Protein AF-A0A534X5A9-F1 (afdb_monomer_lite)

pLDDT: mean 87.88, std 10.27, range [40.91, 98.25]

Foldseek 3Di:
DQDLQVVVVVLVVQDAQDWDWDWDDDPPDIDIDIDGHHDCDPVNVCQAQVLLQVLLVLLQVLLVVLCVVVVPQQLSVLSNLLSNLSSQLSNCVSCVNDDCPCVLSNLLSLLSNLLSLLSNLCRPLHNPPPQPPDPVSSVVSSVVSNVLSVQLVVCVSPCVSNVVSSVVSVVSNVVSLVSNLVSLVVCVVLPWPPNQLSVLQNCLSCQLVVQLVVCVVCVVVDPDDDGVNSNRVSNSSSSPSNSCSSPVDDRIDGDDPDDPD

Secondary structure (DSSP, 8-state):
--SHHHHHHHHHHH-TT-EEEEEEEETTEEEEEEEE-----HHHHHHHHHHHHHHHHHHHHHHHHHHHH-TT-HHHHHHHHHHHHHHHHHHHHTGGGTT-SSHHHHHHHHHHHHHHHHHHHHHSSS--GGGTT-HHHHHHHHHHHHHHHHHHHHHTT-HHHHHHHHHHHHHHHHHHHHHHHHHHHHHHHTT-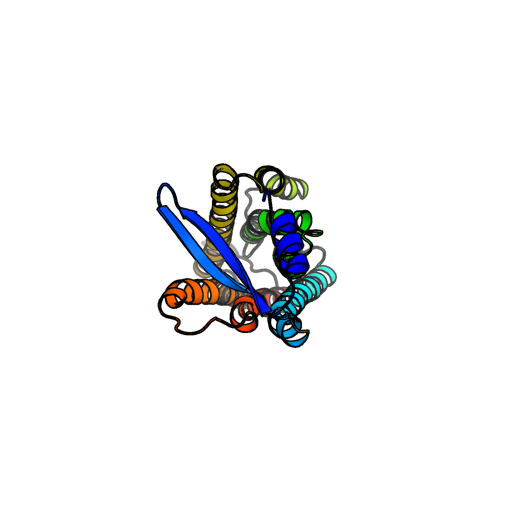BS-HHHHHHHHHHHHHHHHHHHHHHHGGG-SSPPPHHHHHGGGGHIIIIIHHHHHHSPPPBPPP-----

Structure (mmCIF, N/CA/C/O backbone):
data_AF-A0A534X5A9-F1
#
_entry.id   AF-A0A534X5A9-F1
#
loop_
_atom_site.group_PDB
_atom_site.id
_atom_site.type_symbol
_atom_site.label_atom_id
_atom_site.label_alt_id
_atom_site.label_comp_id
_atom_site.label_asym_id
_atom_site.label_entity_id
_atom_site.label_seq_id
_atom_site.pdbx_PDB_ins_code
_atom_site.Cartn_x
_atom_site.Cartn_y
_atom_site.Cartn_z
_atom_site.occupancy
_atom_site.B_iso_or_equiv
_atom_site.auth_seq_id
_atom_site.auth_comp_id
_atom_site.auth_asym_id
_atom_site.auth_atom_id
_atom_site.pdbx_PDB_model_num
ATOM 1 N N . MET A 1 1 ? 22.175 6.099 -22.693 1.00 53.16 1 MET A N 1
ATOM 2 C CA . MET A 1 1 ? 20.717 6.014 -22.467 1.00 53.16 1 MET A CA 1
ATOM 3 C C . MET A 1 1 ? 20.469 6.450 -21.045 1.00 53.16 1 MET A C 1
ATOM 5 O O . MET A 1 1 ? 21.128 5.923 -20.159 1.00 53.16 1 MET A O 1
ATOM 9 N N . SER A 1 2 ? 19.632 7.463 -20.860 1.00 57.97 2 SER A N 1
ATOM 10 C CA . SER A 1 2 ? 19.493 8.215 -19.607 1.00 57.97 2 SER A CA 1
ATOM 11 C C . SER A 1 2 ? 18.272 7.817 -18.772 1.00 57.97 2 SER A C 1
ATOM 13 O O . SER A 1 2 ? 18.137 8.286 -17.650 1.00 57.97 2 SER A O 1
ATOM 15 N N . GLY A 1 3 ? 17.396 6.936 -19.267 1.00 71.62 3 GLY A N 1
ATOM 16 C CA . GLY A 1 3 ? 16.257 6.440 -18.489 1.00 71.62 3 GLY A CA 1
ATOM 17 C C . GLY A 1 3 ? 15.447 5.348 -19.190 1.00 71.62 3 GLY A C 1
ATOM 18 O O . GLY A 1 3 ? 15.710 5.002 -20.343 1.00 71.62 3 GLY A O 1
ATOM 19 N N . GLY A 1 4 ? 14.432 4.814 -18.500 1.00 77.44 4 GLY A N 1
ATOM 20 C CA . GLY A 1 4 ? 13.593 3.709 -18.994 1.00 77.44 4 GLY A CA 1
ATOM 21 C C . GLY A 1 4 ? 12.895 3.992 -20.331 1.00 77.44 4 GLY A C 1
ATOM 22 O O . GLY A 1 4 ? 12.793 3.102 -21.173 1.00 77.44 4 GLY A O 1
ATOM 23 N N . ARG A 1 5 ? 12.508 5.251 -20.586 1.00 79.62 5 ARG A N 1
ATOM 24 C CA . ARG A 1 5 ? 11.924 5.676 -21.872 1.00 79.62 5 ARG A CA 1
ATOM 25 C C . ARG A 1 5 ? 12.892 5.524 -23.048 1.00 79.62 5 ARG A C 1
ATOM 27 O O . ARG A 1 5 ? 12.476 5.051 -24.101 1.00 79.62 5 ARG A O 1
ATOM 34 N N . ASP A 1 6 ? 14.169 5.855 -22.862 1.00 83.12 6 ASP A N 1
ATOM 35 C CA . ASP A 1 6 ? 15.186 5.731 -23.917 1.00 83.12 6 ASP A CA 1
ATOM 36 C C . ASP A 1 6 ? 15.447 4.262 -24.250 1.00 83.12 6 ASP A C 1
ATOM 38 O O . ASP A 1 6 ? 15.555 3.886 -25.417 1.00 83.12 6 ASP A O 1
ATOM 42 N N . VAL A 1 7 ? 15.505 3.418 -23.212 1.00 83.19 7 VAL A N 1
ATOM 43 C CA . VAL A 1 7 ? 15.643 1.966 -23.368 1.00 83.19 7 VAL A CA 1
ATOM 44 C C . VAL A 1 7 ? 14.446 1.413 -24.133 1.00 83.19 7 VAL A C 1
ATOM 46 O O . VAL A 1 7 ? 14.626 0.649 -25.078 1.00 83.19 7 VAL A O 1
ATOM 49 N N . GLN A 1 8 ? 13.230 1.827 -23.778 1.00 83.62 8 GLN A N 1
ATOM 50 C CA . GLN A 1 8 ? 12.029 1.374 -24.467 1.00 83.62 8 GLN A CA 1
ATOM 51 C C . GLN A 1 8 ? 11.997 1.821 -25.934 1.00 83.62 8 GLN A C 1
ATOM 53 O O . GLN A 1 8 ? 11.716 1.005 -26.812 1.00 83.62 8 GLN A O 1
ATOM 58 N N . ALA A 1 9 ? 12.307 3.088 -26.218 1.00 85.81 9 ALA A N 1
ATOM 59 C CA . ALA A 1 9 ? 12.361 3.605 -27.582 1.00 85.81 9 ALA A CA 1
ATOM 60 C C . ALA A 1 9 ? 13.382 2.833 -28.434 1.00 85.81 9 ALA A C 1
ATOM 62 O O . ALA A 1 9 ? 13.084 2.453 -29.566 1.00 85.81 9 ALA A O 1
ATOM 63 N N . TYR A 1 10 ? 14.548 2.527 -27.863 1.00 87.81 10 TYR A N 1
ATOM 64 C CA . TYR A 1 10 ? 15.579 1.738 -28.527 1.00 87.81 10 TYR A CA 1
ATOM 65 C C . TYR A 1 10 ? 15.140 0.293 -28.806 1.00 87.81 10 TYR A C 1
ATOM 67 O O . TYR A 1 10 ? 15.324 -0.206 -29.915 1.00 87.81 10 TYR A O 1
ATOM 75 N N . VAL A 1 11 ? 14.525 -0.377 -27.825 1.00 88.19 11 VAL A N 1
ATOM 76 C CA . VAL A 1 11 ? 14.003 -1.745 -27.990 1.00 88.19 11 VAL A CA 1
ATOM 77 C C . VAL A 1 11 ? 12.918 -1.790 -29.065 1.00 88.19 11 VAL A C 1
ATOM 79 O O . VAL A 1 11 ? 12.934 -2.681 -29.915 1.00 88.19 11 VAL A O 1
ATOM 82 N N . ASN A 1 12 ? 12.012 -0.810 -29.067 1.00 86.56 12 ASN A N 1
ATOM 83 C CA . ASN A 1 12 ? 10.961 -0.698 -30.076 1.00 86.56 12 ASN A CA 1
ATOM 84 C C . ASN A 1 12 ? 11.546 -0.496 -31.482 1.00 86.56 12 ASN A C 1
ATOM 86 O O . ASN A 1 12 ? 11.078 -1.128 -32.426 1.00 86.56 12 ASN A O 1
ATOM 90 N N . ALA A 1 13 ? 12.587 0.333 -31.618 1.00 89.25 13 ALA A N 1
ATOM 91 C CA . ALA A 1 13 ? 13.250 0.590 -32.896 1.00 89.25 13 ALA A CA 1
ATOM 92 C C . ALA A 1 13 ? 14.017 -0.629 -33.439 1.00 89.25 13 ALA A C 1
ATOM 94 O O . ALA A 1 13 ? 14.085 -0.817 -34.651 1.00 89.25 13 ALA A O 1
ATOM 95 N N . ALA A 1 14 ? 14.577 -1.473 -32.566 1.00 90.38 14 ALA A N 1
ATOM 96 C CA . ALA A 1 14 ? 15.294 -2.680 -32.982 1.00 90.38 14 ALA A CA 1
ATOM 97 C C . ALA A 1 14 ? 14.374 -3.726 -33.640 1.00 90.38 14 ALA A C 1
ATOM 99 O O . ALA A 1 14 ? 14.794 -4.420 -34.566 1.00 90.38 14 ALA A O 1
ATOM 100 N N . GLY A 1 15 ? 13.125 -3.836 -33.178 1.00 89.44 15 GLY A N 1
ATOM 101 C CA . GLY A 1 15 ? 12.140 -4.786 -33.694 1.00 89.44 15 GLY A CA 1
ATOM 102 C C . GLY A 1 15 ? 12.241 -6.199 -33.101 1.00 89.44 15 GLY A C 1
ATOM 103 O O . GLY A 1 15 ? 13.271 -6.636 -32.582 1.00 89.44 15 GLY A O 1
ATOM 104 N N . VAL A 1 16 ? 11.125 -6.933 -33.168 1.00 92.56 16 VAL A N 1
ATOM 105 C CA . VAL A 1 16 ? 10.988 -8.288 -32.606 1.00 92.56 16 VAL A CA 1
ATOM 106 C C . VAL A 1 16 ? 11.959 -9.270 -33.274 1.00 92.56 16 VAL A C 1
ATOM 108 O O . VAL A 1 16 ? 12.153 -9.249 -34.486 1.00 92.56 16 VAL A O 1
ATOM 111 N N . GLY A 1 17 ? 12.565 -10.154 -32.478 1.00 91.00 17 GLY A N 1
ATOM 112 C CA . GLY A 1 17 ? 13.507 -11.182 -32.928 1.00 91.00 17 GLY A CA 1
ATOM 113 C C . GLY A 1 17 ? 14.961 -10.714 -33.033 1.00 91.00 17 GLY A C 1
ATOM 114 O O . GLY A 1 17 ? 15.855 -11.548 -33.177 1.00 91.00 17 GLY A O 1
ATOM 115 N N . LYS A 1 18 ? 15.241 -9.409 -32.920 1.00 92.75 18 LYS A N 1
ATOM 116 C CA . LYS A 1 18 ? 16.619 -8.902 -32.869 1.00 92.75 18 LYS A CA 1
ATOM 117 C C . LYS A 1 18 ? 17.232 -9.104 -31.489 1.00 92.75 18 LYS A C 1
ATOM 119 O O . LYS A 1 18 ? 16.550 -9.049 -30.471 1.00 92.75 18 LYS A O 1
ATOM 124 N N . ALA A 1 19 ? 18.540 -9.335 -31.459 1.00 91.75 19 ALA A N 1
ATOM 125 C CA . ALA A 1 19 ? 19.289 -9.445 -30.216 1.00 91.75 19 ALA A CA 1
ATOM 126 C C . ALA A 1 19 ? 19.883 -8.086 -29.830 1.00 91.75 19 ALA A C 1
ATOM 128 O O . ALA A 1 19 ? 20.595 -7.480 -30.628 1.00 91.75 19 ALA A O 1
ATOM 129 N N . ILE A 1 20 ? 19.629 -7.650 -28.599 1.00 92.31 20 ILE A N 1
ATOM 130 C CA . ILE A 1 20 ? 20.187 -6.443 -27.989 1.00 92.31 20 ILE A CA 1
ATOM 131 C C . ILE A 1 20 ? 21.169 -6.870 -26.897 1.00 92.31 20 ILE A C 1
ATOM 133 O O . ILE A 1 20 ? 20.859 -7.722 -26.062 1.00 92.31 20 ILE A O 1
ATOM 137 N N . THR A 1 21 ? 22.364 -6.282 -26.903 1.00 92.50 21 THR A N 1
ATOM 138 C CA . THR A 1 21 ? 23.367 -6.504 -25.856 1.00 92.50 21 THR A CA 1
ATOM 139 C C . THR A 1 21 ? 23.215 -5.439 -24.780 1.00 92.50 21 THR A C 1
ATOM 141 O O . THR A 1 21 ? 23.559 -4.277 -24.990 1.00 92.50 21 THR A O 1
ATOM 144 N N . TYR A 1 22 ? 22.727 -5.843 -23.615 1.00 89.25 22 TYR A N 1
ATOM 145 C CA . TYR A 1 22 ? 22.671 -5.008 -22.425 1.00 89.25 22 TYR A CA 1
ATOM 146 C C . TYR A 1 22 ? 24.014 -5.061 -21.712 1.00 89.25 22 TYR A C 1
ATOM 148 O O . TYR A 1 22 ? 24.560 -6.140 -21.493 1.00 89.25 22 TYR A O 1
ATOM 156 N N . THR A 1 23 ? 24.552 -3.899 -21.359 1.00 89.19 23 THR A N 1
ATOM 157 C CA . THR A 1 23 ? 25.751 -3.797 -20.523 1.00 89.19 23 THR A CA 1
ATOM 158 C C . THR A 1 23 ? 25.320 -3.307 -19.155 1.00 89.19 23 THR A C 1
ATOM 160 O O . THR A 1 23 ? 24.775 -2.213 -19.032 1.00 89.19 23 THR A O 1
ATOM 163 N N . PHE A 1 24 ? 25.556 -4.127 -18.143 1.00 86.94 24 PHE A N 1
ATOM 164 C CA . PHE A 1 24 ? 25.261 -3.830 -16.755 1.00 86.94 24 PHE A CA 1
ATOM 165 C C . PHE A 1 24 ? 26.562 -3.531 -16.020 1.00 86.94 24 PHE A C 1
ATOM 167 O O . PHE A 1 24 ? 27.604 -4.113 -16.328 1.00 86.94 24 PHE A O 1
ATOM 174 N N . ARG A 1 25 ? 26.493 -2.624 -15.047 1.00 83.00 25 ARG A N 1
ATOM 175 C CA . ARG A 1 25 ? 27.603 -2.297 -14.157 1.00 83.00 25 ARG A CA 1
ATOM 176 C C . ARG A 1 25 ? 27.146 -2.464 -12.713 1.00 83.00 25 ARG A C 1
ATOM 178 O O . ARG A 1 25 ? 26.128 -1.888 -12.339 1.00 83.00 25 ARG A O 1
ATOM 185 N N . ASN A 1 26 ? 27.907 -3.211 -11.925 1.00 78.31 26 ASN A N 1
ATOM 186 C CA . ASN A 1 26 ? 27.755 -3.309 -10.479 1.00 78.31 26 ASN A CA 1
ATOM 187 C C . ASN A 1 26 ? 29.093 -2.943 -9.826 1.00 78.31 26 ASN A C 1
ATOM 189 O O . ASN A 1 26 ? 30.024 -3.743 -9.821 1.00 78.31 26 ASN A O 1
ATOM 193 N N . GLY A 1 27 ? 29.228 -1.702 -9.354 1.00 83.31 27 GLY A N 1
ATOM 194 C CA . GLY A 1 27 ? 30.524 -1.179 -8.919 1.00 83.31 27 GLY A CA 1
ATOM 195 C C . GLY A 1 27 ? 31.549 -1.193 -10.061 1.00 83.31 27 GLY A C 1
ATOM 196 O O . GLY A 1 27 ? 31.344 -0.544 -11.090 1.00 83.31 27 GLY A O 1
ATOM 197 N N . THR A 1 28 ? 32.644 -1.933 -9.884 1.00 85.25 28 THR A N 1
ATOM 198 C CA . THR A 1 28 ? 33.693 -2.127 -10.901 1.00 85.25 28 THR A CA 1
ATOM 199 C C . THR A 1 28 ? 33.365 -3.220 -11.913 1.00 85.25 28 THR A C 1
ATOM 201 O O . THR A 1 28 ? 33.940 -3.229 -13.002 1.00 85.25 28 THR A O 1
ATOM 204 N N . ASP A 1 29 ? 32.430 -4.114 -11.591 1.00 87.00 29 ASP A N 1
ATOM 205 C CA . ASP A 1 29 ? 32.111 -5.254 -12.440 1.00 87.00 29 ASP A CA 1
ATOM 206 C C . ASP A 1 29 ? 31.206 -4.827 -13.587 1.00 87.00 29 ASP A C 1
ATOM 208 O O . ASP A 1 29 ? 30.145 -4.227 -13.390 1.00 87.00 29 ASP A O 1
ATOM 212 N N . ILE A 1 30 ? 31.622 -5.154 -14.809 1.00 90.38 30 ILE A N 1
ATOM 213 C CA . ILE A 1 30 ? 30.845 -4.920 -16.022 1.00 90.38 30 ILE A CA 1
ATOM 214 C C . ILE A 1 30 ? 30.503 -6.276 -16.624 1.00 90.38 30 ILE A C 1
ATOM 216 O O . ILE A 1 30 ? 31.393 -7.007 -17.054 1.00 90.38 30 ILE A O 1
ATOM 220 N N . PHE A 1 31 ? 29.213 -6.589 -16.717 1.00 92.06 31 PHE A N 1
ATOM 221 C CA . PHE A 1 31 ? 28.749 -7.795 -17.397 1.00 92.06 31 PHE A CA 1
ATOM 222 C C . PHE A 1 31 ? 27.831 -7.447 -18.563 1.00 92.06 31 PHE A C 1
ATOM 224 O O . PHE A 1 31 ? 27.103 -6.453 -18.552 1.00 92.06 31 PHE A O 1
ATOM 231 N N . ARG A 1 32 ? 27.886 -8.268 -19.612 1.00 92.44 32 ARG A N 1
ATOM 232 C CA . ARG A 1 32 ? 27.093 -8.084 -20.828 1.00 92.44 32 ARG A CA 1
ATOM 233 C C . ARG A 1 32 ? 26.132 -9.246 -20.987 1.00 92.44 32 ARG A C 1
ATOM 235 O O . ARG A 1 32 ? 26.550 -10.398 -20.958 1.00 92.44 32 ARG A O 1
ATOM 242 N N . LEU A 1 33 ? 24.860 -8.938 -21.195 1.00 92.00 33 LEU A N 1
ATOM 243 C CA . LEU A 1 33 ? 23.815 -9.923 -21.421 1.00 92.00 33 LEU A CA 1
ATOM 244 C C . LEU A 1 33 ? 23.179 -9.679 -22.783 1.00 92.00 33 LEU A C 1
ATOM 246 O O . LEU A 1 33 ? 22.682 -8.590 -23.068 1.00 92.00 33 LEU A O 1
ATOM 250 N N . ARG A 1 34 ? 23.179 -10.705 -23.629 1.00 91.56 34 ARG A N 1
ATOM 251 C CA . ARG A 1 34 ? 22.530 -10.647 -24.936 1.00 91.56 34 ARG A CA 1
ATOM 252 C C . ARG A 1 34 ? 21.108 -11.178 -24.812 1.00 91.56 34 ARG A C 1
ATOM 254 O O . ARG A 1 34 ? 20.911 -12.365 -24.572 1.00 91.56 34 ARG A O 1
ATOM 261 N N . LEU A 1 35 ? 20.124 -10.303 -24.989 1.00 90.75 35 LEU A N 1
ATOM 262 C CA . LEU A 1 35 ? 18.705 -10.640 -24.906 1.00 90.75 35 LEU A CA 1
ATOM 263 C C . LEU A 1 35 ? 18.045 -10.483 -26.271 1.00 90.75 35 LEU A C 1
ATOM 265 O O . LEU A 1 35 ? 18.319 -9.536 -27.001 1.00 90.75 35 LEU A O 1
ATOM 269 N N . THR A 1 36 ? 17.166 -11.419 -26.620 1.00 93.31 36 THR A N 1
ATOM 270 C CA . THR A 1 36 ? 16.382 -11.337 -27.860 1.00 93.31 36 THR A CA 1
ATOM 271 C C . THR A 1 36 ? 15.065 -10.629 -27.585 1.00 93.31 36 THR A C 1
ATOM 273 O O . THR A 1 36 ? 14.351 -11.009 -26.656 1.00 93.31 36 THR A O 1
ATOM 276 N N . VAL A 1 37 ? 14.727 -9.630 -28.400 1.00 91.38 37 VAL A N 1
ATOM 277 C CA . VAL A 1 37 ? 13.456 -8.905 -28.319 1.00 91.38 37 VAL A CA 1
ATOM 278 C C . VAL A 1 37 ? 12.318 -9.876 -28.619 1.00 91.38 37 VAL A C 1
ATOM 280 O O . VAL A 1 37 ? 12.265 -10.481 -29.691 1.00 91.38 37 VAL A O 1
ATOM 283 N N . ARG A 1 38 ? 11.399 -10.034 -27.668 1.00 89.06 38 ARG A N 1
ATOM 284 C CA . ARG A 1 38 ? 10.211 -10.884 -27.804 1.00 89.06 38 ARG A CA 1
ATOM 285 C C . ARG A 1 38 ? 8.960 -10.020 -27.945 1.00 89.06 38 ARG A C 1
ATOM 287 O O . ARG A 1 38 ? 8.923 -8.930 -27.378 1.00 89.06 38 ARG A O 1
ATOM 294 N N . PRO A 1 39 ? 7.935 -10.487 -28.680 1.00 89.00 39 PRO A N 1
ATOM 295 C CA . PRO A 1 39 ? 6.675 -9.767 -28.737 1.00 89.00 39 PRO A CA 1
ATOM 296 C C . PRO A 1 39 ? 5.987 -9.847 -27.371 1.00 89.00 39 PRO A C 1
ATOM 298 O O . PRO A 1 39 ? 5.854 -10.937 -26.818 1.00 89.00 39 PRO A O 1
ATOM 301 N N . PHE A 1 40 ? 5.531 -8.706 -26.856 1.00 87.50 40 PHE A N 1
ATOM 302 C CA . PHE A 1 40 ? 4.664 -8.648 -25.683 1.00 87.50 40 PHE A CA 1
ATOM 303 C C . PHE A 1 40 ? 3.210 -8.736 -26.149 1.00 87.50 40 PHE A C 1
ATOM 305 O O . PHE A 1 40 ? 2.702 -7.820 -26.799 1.00 87.50 40 PHE A O 1
ATOM 312 N N . ARG A 1 41 ? 2.558 -9.875 -25.910 1.00 89.88 41 ARG A N 1
ATOM 313 C CA . ARG A 1 41 ? 1.205 -10.150 -26.408 1.00 89.88 41 ARG A CA 1
ATOM 314 C C . ARG A 1 41 ? 0.152 -9.714 -25.397 1.00 89.88 41 ARG A C 1
ATOM 316 O O . ARG A 1 41 ? 0.410 -9.599 -24.203 1.00 89.88 41 ARG A O 1
ATOM 323 N N . THR A 1 42 ? -1.091 -9.600 -25.857 1.00 88.50 42 THR A N 1
ATOM 324 C CA . THR A 1 42 ? -2.250 -9.343 -24.989 1.00 88.50 42 THR A CA 1
ATOM 325 C C . THR A 1 42 ? -2.362 -10.366 -23.860 1.00 88.50 42 THR A C 1
ATOM 327 O O . THR A 1 42 ? -2.691 -10.008 -22.738 1.00 88.50 42 THR A O 1
ATOM 330 N N . ARG A 1 43 ? -2.033 -11.639 -24.115 1.00 90.88 43 ARG A N 1
ATOM 331 C CA . ARG A 1 43 ? -2.013 -12.667 -23.064 1.00 90.88 43 ARG A CA 1
ATOM 332 C C . ARG A 1 43 ? -1.002 -12.347 -21.961 1.00 90.88 43 ARG A C 1
ATOM 334 O O . ARG A 1 43 ? -1.323 -12.542 -20.794 1.00 90.88 43 ARG A O 1
ATOM 341 N N . ASP A 1 44 ? 0.177 -11.846 -22.323 1.00 88.31 44 ASP A N 1
ATOM 342 C CA . ASP A 1 44 ? 1.210 -11.459 -21.359 1.00 88.31 44 ASP A CA 1
ATOM 343 C C . ASP A 1 44 ? 0.735 -10.259 -20.537 1.00 88.31 44 ASP A C 1
ATOM 345 O O . ASP A 1 44 ? 0.836 -10.277 -19.316 1.00 88.31 44 ASP A O 1
ATOM 349 N N . PHE A 1 45 ? 0.107 -9.273 -21.190 1.00 88.06 45 PHE A N 1
ATOM 350 C CA . PHE A 1 45 ? -0.537 -8.144 -20.516 1.00 88.06 45 PHE A CA 1
ATOM 351 C C . PHE A 1 45 ? -1.589 -8.608 -19.501 1.00 88.06 45 PHE A C 1
ATOM 353 O O . PHE A 1 45 ? -1.570 -8.179 -18.350 1.00 88.06 45 PHE A O 1
ATOM 360 N N . LEU A 1 46 ? -2.494 -9.503 -19.908 1.00 90.38 46 LEU A N 1
ATOM 361 C CA . LEU A 1 46 ? -3.567 -9.986 -19.042 1.00 90.38 46 LEU A CA 1
ATOM 362 C C . LEU A 1 46 ? -3.010 -10.751 -17.838 1.00 90.38 46 LEU A C 1
ATOM 364 O O . LEU A 1 46 ? -3.409 -10.488 -16.710 1.00 90.38 46 LEU A O 1
ATOM 368 N N . LEU A 1 47 ? -2.060 -11.660 -18.060 1.00 89.25 47 LEU A N 1
ATOM 369 C CA . LEU A 1 47 ? -1.446 -12.439 -16.984 1.00 89.25 47 LEU A CA 1
ATOM 370 C C . LEU A 1 47 ? -0.616 -11.572 -16.035 1.00 89.25 47 LEU A C 1
ATOM 372 O O . LEU A 1 47 ? -0.568 -11.861 -14.838 1.00 89.25 47 LEU A O 1
ATOM 376 N N . LEU A 1 48 ? 0.034 -10.531 -16.563 1.00 86.69 48 LEU A N 1
ATOM 377 C CA . LEU A 1 48 ? 0.917 -9.686 -15.777 1.00 86.69 48 LEU A CA 1
ATOM 378 C C . LEU A 1 48 ? 0.142 -8.639 -14.977 1.00 86.69 48 LEU A C 1
ATOM 380 O O . LEU A 1 48 ? 0.417 -8.467 -13.796 1.00 86.69 48 LEU A O 1
ATOM 384 N N . PHE A 1 49 ? -0.830 -7.962 -15.594 1.00 90.88 49 PHE A N 1
ATOM 385 C CA . PHE A 1 49 ? -1.407 -6.734 -15.044 1.00 90.88 49 PHE A CA 1
ATOM 386 C C . PHE A 1 49 ? -2.838 -6.864 -14.537 1.00 90.88 49 PHE A C 1
ATOM 388 O O . PHE A 1 49 ? -3.178 -6.177 -13.579 1.00 90.88 49 PHE A O 1
ATOM 395 N N . VAL A 1 50 ? -3.680 -7.740 -15.099 1.00 93.38 50 VAL A N 1
ATOM 396 C CA . VAL A 1 50 ? -5.068 -7.890 -14.611 1.00 93.38 50 VAL A CA 1
ATOM 397 C C . VAL A 1 50 ? -5.124 -8.248 -13.125 1.00 93.38 50 VAL A C 1
ATOM 399 O O . VAL A 1 50 ? -5.966 -7.671 -12.440 1.00 93.38 50 VAL A O 1
ATOM 402 N N . PRO A 1 51 ? -4.237 -9.102 -12.573 1.00 93.00 51 PRO A N 1
ATOM 403 C CA . PRO A 1 51 ? -4.230 -9.341 -11.135 1.00 93.00 51 PRO A CA 1
ATOM 404 C C . PRO A 1 51 ? -3.949 -8.075 -10.316 1.00 93.00 51 PRO A C 1
ATOM 406 O O . PRO A 1 51 ? -4.652 -7.824 -9.343 1.00 93.00 51 PRO A O 1
ATOM 409 N N . LEU A 1 52 ? -2.981 -7.246 -10.725 1.00 92.19 52 LEU A N 1
ATOM 410 C CA . LEU A 1 52 ? -2.676 -5.984 -10.039 1.00 92.19 52 LEU A CA 1
ATOM 411 C C . LEU A 1 52 ? -3.861 -5.019 -10.125 1.00 92.19 52 LEU A C 1
ATOM 413 O O . LEU A 1 52 ? -4.299 -4.484 -9.109 1.00 92.19 52 LEU A O 1
ATOM 417 N N . LEU A 1 53 ? -4.403 -4.836 -11.332 1.00 94.50 53 LEU A N 1
ATOM 418 C CA . LEU A 1 53 ? -5.518 -3.930 -11.589 1.00 94.50 53 LEU A CA 1
ATOM 419 C C . LEU A 1 53 ? -6.772 -4.355 -10.816 1.00 94.50 53 LEU A C 1
ATOM 421 O O . LEU A 1 53 ? -7.411 -3.532 -10.164 1.00 94.50 53 LEU A O 1
ATOM 425 N N . GLY A 1 54 ? -7.104 -5.646 -10.865 1.00 95.81 54 GLY A N 1
ATOM 426 C CA . GLY A 1 54 ? -8.265 -6.219 -10.195 1.00 95.81 54 GLY A CA 1
ATOM 427 C C . GLY A 1 54 ? -8.160 -6.120 -8.678 1.00 95.81 54 GLY A C 1
ATOM 428 O O . GLY A 1 54 ? -9.100 -5.655 -8.037 1.00 95.81 54 GLY A O 1
ATOM 429 N N . VAL A 1 55 ? -7.010 -6.489 -8.100 1.00 95.12 55 VAL A N 1
ATOM 430 C CA . VAL A 1 55 ? -6.790 -6.368 -6.651 1.00 95.12 55 VAL A CA 1
ATOM 431 C C . VAL A 1 55 ? -6.841 -4.907 -6.217 1.00 95.12 55 VAL A C 1
ATOM 433 O O . VAL A 1 55 ? -7.570 -4.585 -5.281 1.00 95.12 55 VAL A O 1
ATOM 436 N N . GLY A 1 56 ? -6.138 -4.012 -6.916 1.00 96.50 56 GLY A N 1
ATOM 437 C CA . GLY A 1 56 ? -6.117 -2.594 -6.566 1.00 96.50 56 GLY A CA 1
ATOM 438 C C . GLY A 1 56 ? -7.500 -1.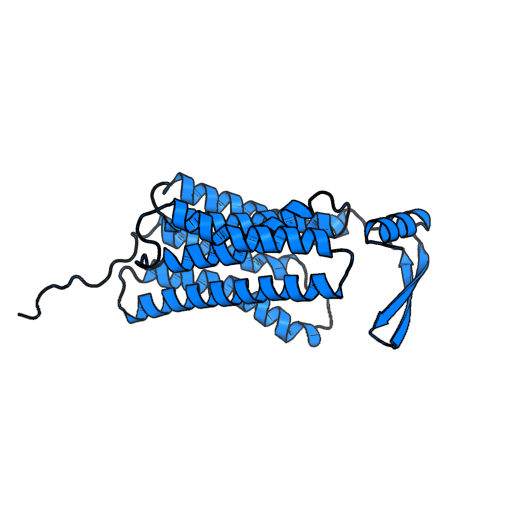946 -6.627 1.00 96.50 56 GLY A C 1
ATOM 439 O O . GLY A 1 56 ? -7.894 -1.234 -5.703 1.00 96.50 56 GLY A O 1
ATOM 440 N N . LEU A 1 57 ? -8.280 -2.256 -7.667 1.00 97.62 57 LEU A N 1
ATOM 441 C CA . LEU A 1 57 ? -9.653 -1.776 -7.799 1.00 97.62 57 LEU A CA 1
ATOM 442 C C . LEU A 1 57 ? -10.559 -2.316 -6.684 1.00 97.62 57 LEU A C 1
ATOM 444 O O . LEU A 1 57 ? -11.303 -1.547 -6.078 1.00 97.62 57 LEU A O 1
ATOM 448 N N . LEU A 1 58 ? -10.486 -3.615 -6.379 1.00 97.19 58 LEU A N 1
ATOM 449 C CA . LEU A 1 58 ? -11.290 -4.227 -5.317 1.00 97.19 58 LEU A CA 1
ATOM 450 C C . LEU A 1 58 ? -10.973 -3.636 -3.941 1.00 97.19 58 LEU A C 1
ATOM 452 O O . LEU A 1 58 ? -11.901 -3.352 -3.185 1.00 97.19 58 LEU A O 1
ATOM 456 N N . MET A 1 59 ? -9.696 -3.395 -3.629 1.00 97.12 59 MET A N 1
ATOM 457 C CA . MET A 1 59 ? -9.301 -2.729 -2.383 1.00 97.12 59 MET A CA 1
ATOM 458 C C . MET A 1 59 ? -9.981 -1.362 -2.247 1.00 97.12 59 MET A C 1
ATOM 460 O O . MET A 1 59 ? -10.581 -1.074 -1.209 1.00 97.12 59 MET A O 1
ATOM 464 N N . ILE A 1 60 ? -9.956 -0.542 -3.303 1.00 98.25 60 ILE A N 1
ATOM 465 C CA . ILE A 1 60 ? -10.580 0.789 -3.304 1.00 98.25 60 ILE A CA 1
ATOM 466 C C . ILE A 1 60 ? -12.100 0.682 -3.170 1.00 98.25 60 ILE A C 1
ATOM 468 O O . ILE A 1 60 ? -12.683 1.343 -2.317 1.00 98.25 60 ILE A O 1
ATOM 472 N N . LEU A 1 61 ? -12.754 -0.152 -3.982 1.00 97.88 61 LEU A N 1
ATOM 473 C CA . LEU A 1 61 ? -14.216 -0.237 -4.011 1.00 97.88 61 LEU A CA 1
ATOM 474 C C . LEU A 1 61 ? -14.794 -0.770 -2.696 1.00 97.88 61 LEU A C 1
ATOM 476 O O . LEU A 1 61 ? -15.768 -0.217 -2.182 1.00 97.88 61 LEU A O 1
ATOM 480 N N . VAL A 1 62 ? -14.190 -1.817 -2.128 1.00 96.94 62 VAL A N 1
ATOM 481 C CA . VAL A 1 62 ? -14.652 -2.394 -0.859 1.00 96.94 62 VAL A CA 1
ATOM 482 C C . VAL A 1 62 ? -14.461 -1.394 0.280 1.00 96.94 62 VAL A C 1
ATOM 484 O O . VAL A 1 62 ? -15.403 -1.139 1.029 1.00 96.94 62 VAL A O 1
ATOM 487 N N . SER A 1 63 ? -13.285 -0.772 0.383 1.00 97.06 63 SER A N 1
ATOM 488 C CA . SER A 1 63 ? -13.014 0.210 1.440 1.00 97.06 63 SER A CA 1
ATOM 489 C C . SER A 1 63 ? -13.844 1.491 1.311 1.00 97.06 63 SER A C 1
ATOM 491 O O . SER A 1 63 ? -14.360 1.984 2.317 1.00 97.06 63 SER A O 1
ATOM 493 N N . ALA A 1 64 ? -14.085 1.978 0.090 1.00 97.50 64 ALA A N 1
ATOM 494 C CA . ALA A 1 64 ? -15.016 3.076 -0.167 1.00 97.50 64 ALA A CA 1
ATOM 495 C C . ALA A 1 64 ? -16.439 2.714 0.284 1.00 97.50 64 ALA A C 1
ATOM 497 O O . ALA A 1 64 ? -17.109 3.514 0.937 1.00 97.50 64 ALA A O 1
ATOM 498 N N . GLY A 1 65 ? -16.885 1.484 0.008 1.00 96.88 65 GLY A N 1
ATOM 499 C CA . GLY A 1 65 ? -18.180 0.973 0.458 1.00 96.88 65 GLY A CA 1
ATOM 500 C C . GLY A 1 65 ? -18.318 0.861 1.981 1.00 96.88 65 GLY A C 1
ATOM 501 O O . GLY A 1 65 ? -19.440 0.941 2.488 1.00 96.88 65 GLY A O 1
ATOM 502 N N . ILE A 1 66 ? -17.212 0.693 2.714 1.00 95.38 66 ILE A N 1
ATOM 503 C CA . ILE A 1 66 ? -17.187 0.701 4.185 1.00 95.38 66 ILE A CA 1
ATOM 504 C C . ILE A 1 66 ? -17.306 2.132 4.705 1.00 95.38 66 ILE A C 1
ATOM 506 O O . ILE A 1 66 ? -18.178 2.399 5.529 1.00 95.38 66 ILE A O 1
ATOM 510 N N . VAL A 1 67 ? -16.498 3.067 4.192 1.00 95.50 67 VAL A N 1
ATOM 511 C CA . VAL A 1 67 ? -16.580 4.487 4.578 1.00 95.50 67 VAL A CA 1
ATOM 512 C C . VAL A 1 67 ? -17.951 5.071 4.258 1.00 95.50 67 VAL A C 1
ATOM 514 O O . VAL A 1 67 ? -18.508 5.773 5.093 1.00 95.50 67 VAL A O 1
ATOM 517 N N . ALA A 1 68 ? -18.547 4.726 3.116 1.00 96.50 68 ALA A N 1
ATOM 518 C CA . ALA A 1 68 ? -19.896 5.169 2.764 1.00 96.50 68 ALA A CA 1
ATOM 519 C C . ALA A 1 68 ? -20.964 4.707 3.776 1.00 96.50 68 ALA A C 1
ATOM 521 O O . ALA A 1 68 ? -21.945 5.408 4.001 1.00 96.50 68 ALA A O 1
ATOM 522 N N . ARG A 1 69 ? -20.773 3.541 4.410 1.00 95.44 69 ARG A N 1
ATOM 523 C CA . ARG A 1 69 ? -21.670 3.009 5.453 1.00 95.44 69 ARG A CA 1
ATOM 524 C C . ARG A 1 69 ? -21.326 3.500 6.860 1.00 95.44 69 ARG A C 1
ATOM 526 O O . ARG A 1 69 ? -22.173 3.451 7.747 1.00 95.44 69 ARG A O 1
ATOM 533 N N . ARG A 1 70 ? -20.081 3.923 7.084 1.00 92.25 70 ARG A N 1
ATOM 534 C CA . ARG A 1 70 ? -19.531 4.332 8.385 1.00 92.25 70 ARG A CA 1
ATOM 535 C C . ARG A 1 70 ? -18.727 5.641 8.255 1.00 92.25 70 ARG A C 1
ATOM 537 O O . ARG A 1 70 ? -17.553 5.660 8.621 1.00 92.25 70 ARG A O 1
ATOM 544 N N . PRO A 1 71 ? -19.317 6.746 7.759 1.00 89.31 71 PRO A N 1
ATOM 545 C CA . PRO A 1 71 ? -18.559 7.960 7.435 1.00 89.31 71 PRO A CA 1
ATOM 546 C C . PRO A 1 71 ? -17.951 8.636 8.668 1.00 89.31 71 PRO A C 1
ATOM 548 O O . PRO A 1 71 ? -16.878 9.235 8.578 1.00 89.31 71 PRO A O 1
ATOM 551 N N . GLU A 1 72 ? -18.596 8.490 9.829 1.00 87.88 72 GLU A N 1
ATOM 552 C CA . GLU A 1 72 ? -18.149 9.066 11.101 1.00 87.88 72 GLU A CA 1
ATOM 553 C C . GLU A 1 72 ? -17.040 8.255 11.790 1.00 87.88 72 GLU A C 1
ATOM 555 O O . GLU A 1 72 ? -16.310 8.793 12.629 1.00 87.88 72 GLU A O 1
ATOM 560 N N . ALA A 1 73 ? -16.862 6.985 11.410 1.00 88.50 73 ALA A N 1
ATOM 561 C CA . ALA A 1 73 ? -15.905 6.081 12.037 1.00 88.50 73 ALA A CA 1
ATOM 562 C C . ALA A 1 73 ? -14.462 6.419 11.599 1.00 88.50 73 ALA A C 1
ATOM 564 O O . ALA A 1 73 ? -14.129 6.294 10.413 1.00 88.50 73 ALA A O 1
ATOM 565 N N . PRO A 1 74 ? -13.576 6.867 12.512 1.00 88.62 74 PRO A N 1
ATOM 566 C CA . PRO A 1 74 ? -12.197 7.202 12.161 1.00 88.62 74 PRO A CA 1
ATOM 567 C C . PRO A 1 74 ? -11.405 6.007 11.620 1.00 88.62 74 PRO A C 1
ATOM 569 O O . PRO A 1 74 ? -10.605 6.197 10.705 1.00 88.62 74 PRO A O 1
ATOM 572 N N . GLU A 1 75 ? -11.656 4.803 12.130 1.00 90.75 75 GLU A N 1
ATOM 573 C CA . GLU A 1 75 ? -11.054 3.550 11.676 1.00 90.75 75 GLU A CA 1
ATOM 574 C C . GLU A 1 75 ? -11.449 3.209 10.235 1.00 90.75 75 GLU A C 1
ATOM 576 O O . GLU A 1 75 ? -10.590 2.838 9.443 1.00 90.75 75 GLU A O 1
ATOM 581 N N . ALA A 1 76 ? -12.705 3.445 9.837 1.00 92.62 76 ALA A N 1
ATOM 582 C CA . ALA A 1 76 ? -13.144 3.218 8.460 1.00 92.62 76 ALA A CA 1
ATOM 583 C C . ALA A 1 76 ? -12.408 4.144 7.479 1.00 92.62 76 ALA A C 1
ATOM 585 O O . ALA A 1 76 ? -11.974 3.713 6.411 1.00 92.62 76 ALA A O 1
ATOM 586 N N . ARG A 1 77 ? -12.222 5.419 7.851 1.00 92.69 77 ARG A N 1
ATOM 587 C CA . ARG A 1 77 ? -11.480 6.395 7.034 1.00 92.69 77 ARG A CA 1
ATOM 588 C C . ARG A 1 77 ? -9.990 6.066 6.954 1.00 92.69 77 ARG A C 1
ATOM 590 O O . ARG A 1 77 ? -9.400 6.203 5.886 1.00 92.69 77 ARG A O 1
ATOM 597 N N . ALA A 1 78 ? -9.389 5.634 8.063 1.00 93.00 78 ALA A N 1
ATOM 598 C CA . ALA A 1 78 ? -7.997 5.194 8.095 1.00 93.00 78 ALA A CA 1
ATOM 599 C C . ALA A 1 78 ? -7.788 3.950 7.216 1.00 93.00 78 ALA A C 1
ATOM 601 O O . ALA A 1 78 ? -6.873 3.916 6.394 1.00 93.00 78 ALA A O 1
ATOM 602 N N . PHE A 1 79 ? -8.703 2.985 7.308 1.00 95.62 79 PHE A N 1
ATOM 603 C CA . PHE A 1 79 ? -8.706 1.789 6.478 1.00 95.62 79 PHE A CA 1
ATOM 604 C C . PHE A 1 79 ? -8.825 2.110 4.984 1.00 95.62 79 PHE A C 1
ATOM 606 O O . PHE A 1 79 ? -8.089 1.569 4.156 1.00 95.62 79 PHE A O 1
ATOM 613 N N . PHE A 1 80 ? -9.715 3.040 4.631 1.00 96.75 80 PHE A N 1
ATOM 614 C CA . PHE A 1 80 ? -9.829 3.532 3.264 1.00 96.75 80 PHE A CA 1
ATOM 615 C C . PHE A 1 80 ? -8.543 4.187 2.776 1.00 96.75 80 PHE A C 1
ATOM 617 O O . PHE A 1 80 ? -8.137 3.910 1.655 1.00 96.75 80 PHE A O 1
ATOM 624 N N . ALA A 1 81 ? -7.861 4.986 3.598 1.00 96.19 81 ALA A N 1
ATOM 625 C CA . ALA A 1 81 ? -6.582 5.574 3.207 1.00 96.19 81 ALA A CA 1
ATOM 626 C C . ALA A 1 81 ? -5.524 4.501 2.886 1.00 96.19 81 ALA A C 1
ATOM 628 O O . ALA A 1 81 ? -4.823 4.621 1.880 1.00 96.19 81 ALA A O 1
ATOM 629 N N . VAL A 1 82 ? -5.455 3.419 3.675 1.00 96.56 82 VAL A N 1
ATOM 630 C CA . VAL A 1 82 ? -4.555 2.278 3.414 1.00 96.56 82 VAL A CA 1
ATOM 631 C C . VAL A 1 82 ? -4.911 1.607 2.088 1.00 96.56 82 VAL A C 1
ATOM 633 O O . VAL A 1 82 ? -4.053 1.441 1.220 1.00 96.56 82 VAL A O 1
ATOM 636 N N . CYS A 1 83 ? -6.183 1.254 1.902 1.00 97.75 83 CYS A N 1
ATOM 637 C CA . CYS A 1 83 ? -6.645 0.585 0.688 1.00 97.75 83 CYS A CA 1
ATOM 638 C C . CYS A 1 83 ? -6.534 1.463 -0.561 1.00 97.75 83 CYS A C 1
ATOM 640 O O . CYS A 1 83 ? -6.260 0.945 -1.640 1.00 97.75 83 CYS A O 1
ATOM 642 N N . LEU A 1 84 ? -6.714 2.775 -0.426 1.00 98.12 84 LEU A N 1
ATOM 643 C CA . LEU A 1 84 ? -6.534 3.736 -1.505 1.00 98.12 84 LEU A CA 1
ATOM 644 C C . LEU A 1 84 ? -5.062 3.834 -1.907 1.00 98.12 84 LEU A C 1
ATOM 646 O O . LEU A 1 84 ? -4.762 3.771 -3.095 1.00 98.12 84 LEU A O 1
ATOM 650 N N . ALA A 1 85 ? -4.148 3.929 -0.939 1.00 97.50 85 ALA A N 1
ATOM 651 C CA . ALA A 1 85 ? -2.713 3.991 -1.198 1.00 97.50 85 ALA A CA 1
ATOM 652 C C . ALA A 1 85 ? -2.208 2.718 -1.904 1.00 97.50 85 ALA A C 1
ATOM 654 O O . ALA A 1 85 ? -1.608 2.799 -2.977 1.00 97.50 85 ALA A O 1
ATOM 655 N N . PHE A 1 86 ? -2.528 1.533 -1.370 1.00 96.12 86 PHE A N 1
ATOM 656 C CA . PHE A 1 86 ? -2.202 0.264 -2.033 1.00 96.12 86 PHE A CA 1
ATOM 657 C C . PHE A 1 86 ? -2.907 0.121 -3.384 1.00 96.12 86 PHE A C 1
ATOM 659 O O . PHE A 1 86 ? -2.285 -0.282 -4.365 1.00 96.12 86 PHE A O 1
ATOM 666 N N . GLY A 1 87 ? -4.190 0.469 -3.458 1.00 97.00 87 GLY A N 1
ATOM 667 C CA . GLY A 1 87 ? -4.986 0.325 -4.667 1.00 97.00 87 GLY A CA 1
ATOM 668 C C . GLY A 1 87 ? -4.474 1.186 -5.815 1.00 97.00 87 GLY A C 1
ATOM 669 O O . GLY A 1 87 ? -4.287 0.678 -6.918 1.00 97.00 87 GLY A O 1
ATOM 670 N N . LEU A 1 88 ? -4.169 2.461 -5.559 1.00 97.44 88 LEU A N 1
ATOM 671 C CA . LEU A 1 88 ? -3.584 3.360 -6.555 1.00 97.44 88 LEU A CA 1
ATOM 672 C C . LEU A 1 88 ? -2.183 2.910 -6.965 1.00 97.44 88 LEU A C 1
ATOM 674 O O . LEU A 1 88 ? -1.880 2.912 -8.158 1.00 97.44 88 LEU A O 1
ATOM 678 N N . MET A 1 89 ? -1.354 2.468 -6.016 1.00 95.44 89 MET A N 1
ATOM 679 C CA . MET A 1 89 ? -0.041 1.895 -6.319 1.00 95.44 89 MET A CA 1
ATOM 680 C C . MET A 1 89 ? -0.164 0.677 -7.248 1.00 95.44 89 MET A C 1
ATOM 682 O O . MET A 1 89 ? 0.572 0.579 -8.224 1.00 95.44 89 MET A O 1
ATOM 686 N N . LEU A 1 90 ? -1.111 -0.234 -7.007 1.00 94.31 90 LEU A N 1
ATOM 687 C CA . LEU A 1 90 ? -1.322 -1.410 -7.859 1.00 94.31 90 LEU A CA 1
ATOM 688 C C . LEU A 1 90 ? -1.904 -1.048 -9.232 1.00 94.31 90 LEU A C 1
ATOM 690 O O . LEU A 1 90 ? -1.443 -1.573 -10.247 1.00 94.31 90 LEU A O 1
ATOM 694 N N . LEU A 1 91 ? -2.872 -0.128 -9.280 1.00 95.19 91 LEU A N 1
ATOM 695 C CA . LEU A 1 91 ? -3.480 0.336 -10.530 1.00 95.19 91 LEU A CA 1
ATOM 696 C C . LEU A 1 91 ? -2.446 0.998 -11.448 1.00 95.19 91 LEU A C 1
ATOM 698 O O . LEU A 1 91 ? -2.421 0.753 -12.654 1.00 95.19 91 LEU A O 1
ATOM 702 N N . THR A 1 92 ? -1.565 1.805 -10.862 1.00 94.25 92 THR A N 1
ATOM 703 C CA . THR A 1 92 ? -0.534 2.554 -11.591 1.00 94.25 92 THR A CA 1
ATOM 704 C C . THR A 1 92 ? 0.783 1.796 -11.735 1.00 94.25 92 THR A C 1
ATOM 706 O O . THR A 1 92 ? 1.599 2.158 -12.574 1.00 94.25 92 THR A O 1
ATOM 709 N N . GLY A 1 93 ? 0.986 0.700 -11.001 1.00 86.75 93 GLY A N 1
ATOM 710 C CA . GLY A 1 93 ? 2.213 -0.097 -11.067 1.00 86.75 93 GLY A CA 1
ATOM 711 C C . GLY A 1 93 ? 2.448 -0.743 -12.432 1.00 86.75 93 GLY A C 1
ATOM 712 O O . GLY A 1 93 ? 3.590 -0.951 -12.825 1.00 86.75 93 GLY A O 1
ATOM 713 N N . SER A 1 94 ? 1.384 -0.999 -13.199 1.00 83.94 94 SER A N 1
ATOM 714 C CA . SER A 1 94 ? 1.509 -1.459 -14.588 1.00 83.94 94 SER A CA 1
ATOM 715 C C . SER A 1 94 ? 2.210 -0.432 -15.489 1.00 83.94 94 SER A C 1
ATOM 717 O O . SER A 1 94 ? 3.038 -0.798 -16.324 1.00 83.94 94 SER A O 1
ATOM 719 N N . ASP A 1 95 ? 1.959 0.856 -15.257 1.00 86.12 95 ASP A N 1
ATOM 720 C CA . ASP A 1 95 ? 2.547 1.963 -16.013 1.00 86.12 95 ASP A CA 1
ATOM 721 C C . ASP A 1 95 ? 4.042 2.167 -15.703 1.00 86.12 95 ASP A C 1
ATOM 723 O O . ASP A 1 95 ? 4.771 2.696 -16.546 1.00 86.12 95 ASP A O 1
ATOM 727 N N . ALA A 1 96 ? 4.535 1.640 -14.572 1.00 75.50 96 ALA A N 1
ATOM 728 C CA . ALA A 1 96 ? 5.963 1.616 -14.244 1.00 75.50 96 ALA A CA 1
ATOM 729 C C . ALA A 1 96 ? 6.796 0.748 -15.209 1.00 75.50 96 ALA A C 1
ATOM 731 O O . ALA A 1 96 ? 8.018 0.881 -15.257 1.00 75.50 96 ALA A O 1
ATOM 732 N N . TYR A 1 97 ? 6.158 -0.127 -15.993 1.00 75.06 97 TYR A N 1
ATOM 733 C CA . TYR A 1 97 ? 6.830 -0.904 -17.039 1.00 75.06 97 TYR A CA 1
ATOM 734 C C . TYR A 1 97 ? 6.807 -0.202 -18.402 1.00 75.06 97 TYR A C 1
ATOM 736 O O . TYR A 1 97 ? 7.664 -0.476 -19.239 1.00 75.06 97 TYR A O 1
ATOM 744 N N . SER A 1 98 ? 5.827 0.676 -18.622 1.00 68.12 98 SER A N 1
ATOM 745 C CA . SER A 1 98 ? 5.639 1.577 -19.766 1.00 68.12 98 SER A CA 1
ATOM 746 C C . SER A 1 98 ? 4.208 2.130 -19.695 1.00 68.12 98 SER A C 1
ATOM 748 O O . SER A 1 98 ? 3.316 1.344 -19.367 1.00 68.12 98 SER A O 1
ATOM 750 N N . PRO A 1 99 ? 3.896 3.385 -20.083 1.00 78.12 99 PRO A N 1
ATOM 751 C CA . PRO A 1 99 ? 4.735 4.489 -20.583 1.00 78.12 99 PRO A CA 1
ATOM 752 C C . PRO A 1 99 ? 5.261 5.480 -19.522 1.00 78.12 99 PRO A C 1
ATOM 754 O O . PRO A 1 99 ? 5.716 6.565 -19.898 1.00 78.12 99 PRO A O 1
ATOM 757 N N . TYR A 1 100 ? 5.234 5.141 -18.231 1.00 82.62 100 TYR A N 1
ATOM 758 C CA . TYR A 1 100 ? 5.685 5.995 -17.118 1.00 82.62 100 TYR A CA 1
ATOM 759 C C . TYR A 1 100 ? 4.848 7.268 -16.882 1.00 82.62 100 TYR A C 1
ATOM 761 O O . TYR A 1 100 ? 5.328 8.207 -16.239 1.00 82.62 100 TYR A O 1
ATOM 769 N N . ARG A 1 101 ? 3.606 7.339 -17.379 1.00 87.12 101 ARG A N 1
ATOM 770 C CA . ARG A 1 101 ? 2.717 8.508 -17.216 1.00 87.12 101 ARG A CA 1
ATOM 771 C C . ARG A 1 101 ? 2.188 8.664 -15.792 1.00 87.12 101 ARG A C 1
ATOM 773 O O . ARG A 1 101 ? 2.025 9.783 -15.317 1.00 87.12 101 ARG A O 1
ATOM 780 N N . PHE A 1 102 ? 1.932 7.554 -15.116 1.00 91.75 102 PHE A N 1
ATOM 781 C CA . PHE A 1 102 ? 1.392 7.487 -13.763 1.00 91.75 102 PHE A CA 1
ATOM 782 C C . PHE A 1 102 ? 2.470 7.285 -12.697 1.00 91.75 102 PHE A C 1
ATOM 784 O O . PHE A 1 102 ? 2.140 7.135 -11.524 1.00 91.75 102 PHE A O 1
ATOM 791 N N . THR A 1 103 ? 3.750 7.369 -13.067 1.00 90.75 103 THR A N 1
ATOM 792 C CA . THR A 1 103 ? 4.890 7.333 -12.136 1.00 90.75 103 THR A CA 1
ATOM 793 C C . THR A 1 103 ? 4.721 8.262 -10.920 1.00 90.75 103 THR A C 1
ATOM 795 O O . THR A 1 103 ? 4.967 7.803 -9.802 1.00 90.75 103 THR A O 1
ATOM 798 N N . PRO A 1 104 ? 4.248 9.524 -11.059 1.00 93.31 104 PRO A N 1
ATOM 799 C CA . PRO A 1 104 ? 3.985 10.377 -9.898 1.00 93.31 104 PRO A CA 1
ATOM 800 C C . PRO A 1 104 ? 2.939 9.794 -8.955 1.00 93.31 104 PRO A C 1
ATOM 802 O O . PRO A 1 104 ? 3.154 9.744 -7.748 1.00 93.31 104 PRO A O 1
ATOM 805 N N . VAL A 1 105 ? 1.829 9.300 -9.505 1.00 95.44 105 VAL A N 1
ATOM 806 C CA . VAL A 1 105 ? 0.750 8.701 -8.715 1.00 95.44 105 VAL A CA 1
ATOM 807 C C . VAL A 1 105 ? 1.243 7.434 -8.024 1.00 95.44 105 VAL A C 1
ATOM 809 O O . VAL A 1 105 ? 0.955 7.251 -6.845 1.00 95.44 105 VAL A O 1
ATOM 812 N N . PHE A 1 106 ? 2.036 6.608 -8.709 1.00 94.31 106 PHE A N 1
ATOM 813 C CA . PHE A 1 106 ? 2.631 5.402 -8.142 1.00 94.31 106 PHE A CA 1
ATOM 814 C C . PHE A 1 106 ? 3.480 5.713 -6.904 1.00 94.31 106 PHE A C 1
ATOM 816 O O . PHE A 1 106 ? 3.211 5.170 -5.834 1.00 94.31 106 PHE A O 1
ATOM 823 N N . PHE A 1 107 ? 4.460 6.618 -7.012 1.00 94.62 107 PHE A N 1
ATOM 824 C CA . PHE A 1 107 ? 5.348 6.930 -5.886 1.00 94.62 107 PHE A CA 1
ATOM 825 C C . PHE A 1 107 ? 4.656 7.701 -4.768 1.00 94.62 107 PHE A C 1
ATOM 827 O O . PHE A 1 107 ? 4.911 7.421 -3.600 1.00 94.62 107 PHE A O 1
ATOM 834 N N . LEU A 1 108 ? 3.754 8.630 -5.089 1.00 96.12 108 LEU A N 1
ATOM 835 C CA . LEU A 1 108 ? 2.974 9.323 -4.064 1.00 96.12 108 LEU A CA 1
ATOM 836 C C . LEU A 1 108 ? 2.071 8.348 -3.301 1.00 96.12 108 LEU A C 1
ATOM 838 O O . LEU A 1 108 ? 1.987 8.430 -2.079 1.00 96.12 108 LEU A O 1
ATOM 842 N N . SER A 1 109 ? 1.452 7.392 -3.999 1.00 96.75 109 SER A N 1
ATOM 843 C CA . SER A 1 109 ? 0.622 6.359 -3.368 1.00 96.75 109 SER A CA 1
ATOM 844 C C . SER A 1 109 ? 1.465 5.397 -2.534 1.00 96.75 109 SER A C 1
ATOM 846 O O . SER A 1 109 ? 1.097 5.107 -1.401 1.00 96.75 109 SER A O 1
ATOM 848 N N . LEU A 1 110 ? 2.632 4.977 -3.035 1.00 96.00 110 LEU A N 1
ATOM 849 C CA . LEU A 1 110 ? 3.599 4.172 -2.284 1.00 96.00 110 LEU A CA 1
ATOM 850 C C . LEU A 1 110 ? 4.024 4.879 -0.985 1.00 96.00 110 LEU A C 1
ATOM 852 O O . LEU A 1 110 ? 4.006 4.275 0.085 1.00 96.00 110 LEU A O 1
ATOM 856 N N . CYS A 1 111 ? 4.345 6.172 -1.055 1.00 97.25 111 CYS A N 1
ATOM 857 C CA . CYS A 1 111 ? 4.701 6.974 0.115 1.00 97.25 111 CYS A CA 1
ATOM 858 C C . CYS A 1 111 ? 3.520 7.231 1.059 1.00 97.25 111 CYS A C 1
ATOM 860 O O . CYS A 1 111 ? 3.738 7.458 2.245 1.00 97.25 111 CYS A O 1
ATOM 862 N N . ALA A 1 112 ? 2.278 7.176 0.577 1.00 97.50 112 ALA A N 1
ATOM 863 C CA . ALA A 1 112 ? 1.090 7.324 1.413 1.00 97.50 112 ALA A CA 1
ATOM 864 C C . ALA A 1 112 ? 0.779 6.073 2.258 1.00 97.50 112 ALA A C 1
ATOM 866 O O . ALA A 1 112 ? 0.040 6.180 3.238 1.00 97.50 112 ALA A O 1
ATOM 867 N N . ILE A 1 113 ? 1.358 4.907 1.941 1.00 96.56 113 ILE A N 1
ATOM 868 C CA . ILE A 1 113 ? 1.123 3.656 2.682 1.00 96.56 113 ILE A CA 1
ATOM 869 C C . ILE A 1 113 ? 1.565 3.753 4.155 1.00 96.56 113 ILE A C 1
ATOM 871 O O . ILE A 1 113 ? 0.737 3.450 5.023 1.00 96.56 113 ILE A O 1
ATOM 875 N N . PRO A 1 114 ? 2.808 4.163 4.494 1.00 95.94 114 PRO A N 1
ATOM 876 C CA . PRO A 1 114 ? 3.216 4.281 5.890 1.00 95.94 114 PRO A CA 1
ATOM 877 C C . PRO A 1 114 ? 2.334 5.206 6.747 1.00 95.94 114 PRO A C 1
ATOM 879 O O . PRO A 1 114 ? 1.867 4.744 7.790 1.00 95.94 114 PRO A O 1
ATOM 882 N N . PRO A 1 115 ? 2.052 6.471 6.366 1.00 96.12 115 PRO A N 1
ATOM 883 C CA . PRO A 1 115 ? 1.219 7.347 7.187 1.00 96.12 115 PRO A CA 1
ATOM 884 C C . PRO A 1 115 ? -0.234 6.866 7.268 1.00 96.12 115 PRO A C 1
ATOM 886 O O . PRO A 1 115 ? -0.840 7.001 8.329 1.00 96.12 115 PRO A O 1
ATOM 889 N N . ALA A 1 116 ? -0.779 6.242 6.217 1.00 95.88 116 ALA A N 1
ATOM 890 C CA . ALA A 1 116 ? -2.107 5.629 6.270 1.00 95.88 116 ALA A CA 1
ATOM 891 C C . ALA A 1 116 ? -2.156 4.444 7.248 1.00 95.88 116 ALA A C 1
ATOM 893 O O . ALA A 1 116 ? -3.069 4.343 8.067 1.00 95.88 116 ALA A O 1
ATOM 894 N N . SER A 1 117 ? -1.134 3.587 7.222 1.00 94.94 117 SER A N 1
ATOM 895 C CA . SER A 1 117 ? -1.014 2.441 8.132 1.00 94.94 117 SER A CA 1
ATOM 896 C C . SER A 1 117 ? -0.780 2.891 9.577 1.00 94.94 117 SER A C 1
ATOM 898 O O . SER A 1 117 ? -1.332 2.321 10.515 1.00 94.94 117 SER A O 1
ATOM 900 N N . LEU A 1 118 ? -0.018 3.969 9.778 1.00 94.44 118 LEU A N 1
ATOM 901 C CA . LEU A 1 118 ? 0.168 4.580 11.090 1.00 94.44 118 LEU A CA 1
ATOM 902 C C . LEU A 1 118 ? -1.139 5.197 11.602 1.00 94.44 118 LEU A C 1
ATOM 9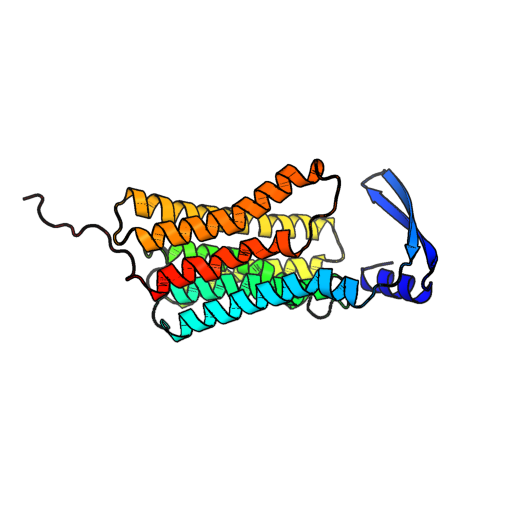04 O O . LEU A 1 118 ? -1.518 4.978 12.748 1.00 94.44 118 LEU A O 1
ATOM 908 N N . GLN A 1 119 ? -1.863 5.931 10.756 1.00 93.25 119 GLN A N 1
ATOM 909 C CA . GLN A 1 119 ? -3.190 6.449 11.086 1.00 93.25 119 GLN A CA 1
ATOM 910 C C . GLN A 1 119 ? -4.135 5.312 11.501 1.00 93.25 119 GLN A C 1
ATOM 912 O O . GLN A 1 119 ? -4.876 5.463 12.475 1.00 93.25 119 GLN A O 1
ATOM 917 N N . MET A 1 120 ? -4.069 4.169 10.819 1.00 92.81 120 MET A N 1
ATOM 918 C CA . MET A 1 120 ? -4.818 2.965 11.172 1.00 92.81 120 MET A CA 1
ATOM 919 C C . MET A 1 120 ? -4.446 2.448 12.568 1.00 92.81 120 MET A C 1
ATOM 921 O O . MET A 1 120 ? -5.316 2.311 13.426 1.00 92.81 120 MET A O 1
ATOM 925 N N . ALA A 1 121 ? -3.150 2.293 12.850 1.00 93.31 121 ALA A N 1
ATOM 926 C CA . ALA A 1 121 ? -2.640 1.866 14.157 1.00 93.31 121 ALA A CA 1
ATOM 927 C C . ALA A 1 121 ? -3.018 2.798 15.321 1.00 93.31 121 ALA A C 1
ATOM 929 O O . ALA A 1 121 ? -3.105 2.374 16.474 1.00 93.31 121 ALA A O 1
ATOM 930 N N . LEU A 1 122 ? -3.220 4.085 15.037 1.00 91.56 122 LEU A N 1
ATOM 931 C CA . LEU A 1 122 ? -3.600 5.088 16.032 1.00 91.56 122 LEU A CA 1
ATOM 932 C C . LEU A 1 122 ? -5.117 5.185 16.237 1.00 91.56 122 LEU A C 1
ATOM 934 O O . LEU A 1 122 ? -5.558 5.771 17.230 1.00 91.56 122 LEU A O 1
ATOM 938 N N . THR A 1 123 ? -5.913 4.657 15.305 1.00 90.12 123 THR A N 1
ATOM 939 C CA . THR A 1 123 ? -7.381 4.726 15.341 1.00 90.12 123 THR A CA 1
ATOM 940 C C . THR A 1 123 ? -8.038 3.410 15.746 1.00 90.12 123 THR A C 1
ATOM 942 O O . THR A 1 123 ? -9.098 3.464 16.365 1.00 90.12 123 THR A O 1
ATOM 945 N N . TYR A 1 124 ? -7.414 2.261 15.478 1.00 92.12 124 TYR A N 1
ATOM 946 C CA . TYR A 1 124 ? -7.956 0.928 15.754 1.00 92.12 124 TYR A CA 1
ATOM 947 C C . TYR A 1 124 ? -6.881 -0.012 16.347 1.00 92.12 124 TYR A C 1
ATOM 949 O O . TYR A 1 124 ? -5.724 0.072 15.930 1.00 92.12 124 TYR A O 1
ATOM 957 N N . PRO A 1 125 ? -7.212 -0.923 17.295 1.00 90.12 125 PRO A N 1
ATOM 958 C CA . PRO A 1 125 ? -8.549 -1.261 17.818 1.00 90.12 125 PRO A CA 1
ATOM 959 C C . PRO A 1 125 ? -9.078 -0.297 18.884 1.00 90.12 125 PRO A C 1
ATOM 961 O O . PRO A 1 125 ? -10.280 -0.237 19.116 1.00 90.12 125 PRO A O 1
ATOM 964 N N . GLN A 1 126 ? -8.192 0.485 19.496 1.00 84.69 126 GLN A N 1
ATOM 965 C CA . GLN A 1 126 ? -8.531 1.589 20.385 1.00 84.69 126 GLN A CA 1
ATOM 966 C C . GLN A 1 126 ? -7.913 2.869 19.853 1.00 84.69 126 GLN A C 1
ATOM 968 O O . GLN A 1 126 ? -6.761 2.896 19.409 1.00 84.69 126 GLN A O 1
ATOM 973 N N . ARG A 1 127 ? -8.659 3.963 19.980 1.00 81.25 127 ARG A N 1
ATOM 974 C CA . ARG A 1 127 ? -8.153 5.278 19.620 1.00 81.25 127 ARG A CA 1
ATOM 975 C C . ARG A 1 127 ? -7.105 5.726 20.633 1.00 81.25 127 ARG A C 1
ATOM 977 O O . ARG A 1 127 ? -7.416 5.950 21.800 1.00 81.25 127 ARG A O 1
ATOM 984 N N . ARG A 1 128 ? -5.870 5.912 20.175 1.00 78.31 128 ARG A N 1
ATOM 985 C CA . ARG A 1 128 ? -4.778 6.398 21.025 1.00 78.31 128 ARG A CA 1
ATOM 986 C C . ARG A 1 128 ? -4.871 7.915 21.192 1.00 78.31 128 ARG A C 1
ATOM 988 O O . ARG A 1 128 ? -5.132 8.640 20.233 1.00 78.31 128 ARG A O 1
ATOM 995 N N . ALA A 1 129 ? -4.605 8.410 22.400 1.00 66.81 129 ALA A N 1
ATOM 996 C CA . ALA A 1 129 ? -4.707 9.836 22.734 1.00 66.81 129 ALA A CA 1
ATOM 997 C C . ALA A 1 129 ? -3.659 10.736 22.040 1.00 66.81 129 ALA A C 1
ATOM 999 O O . ALA A 1 129 ? -3.770 11.957 22.099 1.00 66.81 129 ALA A O 1
ATOM 1000 N N . VAL A 1 130 ? -2.674 10.148 21.350 1.00 67.88 130 VAL A N 1
ATOM 1001 C CA . VAL A 1 130 ? -1.463 10.823 20.850 1.00 67.88 130 VAL A CA 1
ATOM 1002 C C . VAL A 1 130 ? -1.748 12.013 19.920 1.00 67.88 130 VAL A C 1
ATOM 1004 O O . VAL A 1 130 ? -1.067 13.026 20.026 1.00 67.88 130 VAL A O 1
ATOM 1007 N N . LEU A 1 131 ? -2.755 11.942 19.038 1.00 64.75 131 LEU A N 1
ATOM 1008 C CA . LEU A 1 131 ? -3.101 13.049 18.119 1.00 64.75 131 LEU A CA 1
ATOM 1009 C C . LEU A 1 131 ? -4.372 13.827 18.515 1.00 64.75 131 LEU A C 1
ATOM 1011 O O . LEU A 1 131 ? -4.832 14.705 17.779 1.00 64.75 131 LEU A O 1
ATOM 1015 N N . GLY A 1 132 ? -4.956 13.535 19.681 1.00 61.53 132 GLY A N 1
ATOM 1016 C CA . GLY A 1 132 ? -6.218 14.136 20.113 1.00 61.53 132 GLY A CA 1
ATOM 1017 C C . GLY A 1 132 ? -7.376 13.932 19.118 1.00 61.53 132 GLY A C 1
ATOM 1018 O O . GLY A 1 132 ? -7.373 13.046 18.261 1.00 61.53 132 GLY A O 1
ATOM 1019 N N . ARG A 1 133 ? -8.423 14.761 19.230 1.00 65.06 133 ARG A N 1
ATOM 1020 C CA . ARG A 1 133 ? -9.617 14.698 18.360 1.00 65.06 133 ARG A CA 1
ATOM 1021 C C . ARG A 1 133 ? -9.493 15.503 17.056 1.00 65.06 133 ARG A C 1
ATOM 1023 O O . ARG A 1 133 ? -10.482 15.630 16.341 1.00 65.06 133 ARG A O 1
ATOM 1030 N N . ARG A 1 134 ? -8.316 16.051 16.729 1.00 73.88 134 ARG A N 1
ATOM 1031 C CA . ARG A 1 134 ? -8.158 17.015 15.626 1.00 73.88 134 ARG A CA 1
ATOM 1032 C C . ARG A 1 134 ? -7.899 16.306 14.286 1.00 73.88 134 ARG A C 1
ATOM 1034 O O . ARG A 1 134 ? -6.826 15.733 14.121 1.00 73.88 134 ARG A O 1
ATOM 1041 N N . PRO A 1 135 ? -8.810 16.381 13.297 1.00 69.31 135 PRO A N 1
ATOM 1042 C CA . PRO A 1 135 ? -8.632 15.704 12.008 1.00 69.31 135 PRO A CA 1
ATOM 1043 C C . PRO A 1 135 ? -7.402 16.207 11.235 1.00 69.31 135 PRO A C 1
ATOM 1045 O O . PRO A 1 135 ? -6.714 15.418 10.595 1.00 69.31 135 PRO A O 1
ATOM 1048 N N . LEU A 1 136 ? -7.064 17.495 11.369 1.00 77.62 136 LEU A N 1
ATOM 1049 C CA . LEU A 1 136 ? -5.878 18.100 10.747 1.00 77.62 136 LEU A CA 1
ATOM 1050 C C . LEU A 1 136 ? -4.552 17.510 11.250 1.00 77.62 136 LEU A C 1
ATOM 1052 O O . LEU A 1 136 ? -3.555 17.549 10.535 1.00 77.62 136 LEU A O 1
ATOM 1056 N N . ALA A 1 137 ? -4.528 16.930 12.452 1.00 79.81 137 ALA A N 1
ATOM 1057 C CA . ALA A 1 137 ? -3.319 16.312 12.982 1.00 79.81 137 ALA A CA 1
ATOM 1058 C C . ALA A 1 137 ? -2.934 15.057 12.171 1.00 79.81 137 ALA A C 1
ATOM 1060 O O . ALA A 1 137 ? -1.752 14.792 11.975 1.00 79.81 137 ALA A O 1
ATOM 1061 N N . TYR A 1 138 ? -3.916 14.331 11.619 1.00 80.94 138 TYR A N 1
ATOM 1062 C CA . TYR A 1 138 ? -3.644 13.197 10.731 1.00 80.94 138 TYR A CA 1
ATOM 1063 C C . TYR A 1 138 ? -3.097 13.641 9.373 1.00 80.94 138 TYR A C 1
ATOM 1065 O O . TYR A 1 138 ? -2.232 12.964 8.837 1.00 80.94 138 TYR A O 1
ATOM 1073 N N . LEU A 1 139 ? -3.520 14.796 8.845 1.00 84.12 139 LEU A N 1
ATOM 1074 C CA . LEU A 1 139 ? -2.943 15.378 7.623 1.00 84.12 139 LEU A CA 1
ATOM 1075 C C . LEU A 1 139 ? -1.451 15.692 7.788 1.00 84.12 139 LEU A C 1
ATOM 1077 O O . LEU A 1 139 ? -0.667 15.442 6.873 1.00 84.12 139 LEU A O 1
ATOM 1081 N N . ALA A 1 140 ? -1.040 16.162 8.970 1.00 87.62 140 ALA A N 1
ATOM 1082 C CA . ALA A 1 140 ? 0.368 16.417 9.268 1.00 87.62 140 ALA A CA 1
ATOM 1083 C C . ALA A 1 140 ? 1.235 15.146 9.185 1.00 87.62 140 ALA A C 1
ATOM 1085 O O . ALA A 1 140 ? 2.410 15.245 8.834 1.00 87.62 140 ALA A O 1
ATOM 1086 N N . LEU A 1 141 ? 0.662 13.954 9.419 1.00 89.19 141 LEU A N 1
ATOM 1087 C CA . LEU A 1 141 ? 1.383 12.686 9.255 1.00 89.19 141 LEU A CA 1
ATOM 1088 C C . LEU A 1 141 ? 1.798 12.436 7.803 1.00 89.19 141 LEU A C 1
ATOM 1090 O O . LEU A 1 141 ? 2.822 11.802 7.591 1.00 89.19 141 LEU A O 1
ATOM 1094 N N . TYR A 1 142 ? 1.047 12.931 6.812 1.00 93.31 142 TYR A N 1
ATOM 1095 C CA . TYR A 1 142 ? 1.342 12.712 5.389 1.00 93.31 142 TYR A CA 1
ATOM 1096 C C . TYR A 1 142 ? 2.390 13.683 4.841 1.00 93.31 142 TYR A C 1
ATOM 1098 O O . TYR A 1 142 ? 3.057 13.359 3.861 1.00 93.31 142 TYR A O 1
ATOM 1106 N N . ALA A 1 143 ? 2.574 14.851 5.465 1.00 92.88 143 ALA A N 1
ATOM 1107 C CA . ALA A 1 143 ? 3.501 15.883 5.001 1.00 92.88 143 ALA A CA 1
ATOM 1108 C C . ALA A 1 143 ? 4.945 15.382 4.757 1.00 92.88 143 ALA A C 1
ATOM 1110 O O . ALA A 1 143 ? 5.449 15.591 3.650 1.00 92.88 143 ALA A O 1
ATOM 1111 N N . PRO A 1 144 ? 5.616 14.676 5.696 1.00 93.38 144 PRO A N 1
ATOM 1112 C CA . PRO A 1 144 ? 6.963 14.157 5.438 1.00 93.38 144 PRO A CA 1
ATOM 1113 C C . PRO A 1 144 ? 6.994 13.134 4.292 1.00 93.38 144 PRO A C 1
ATOM 1115 O O . PRO A 1 144 ? 7.964 13.075 3.539 1.00 93.38 144 PRO A O 1
ATOM 1118 N N . PHE A 1 145 ? 5.919 12.367 4.103 1.00 95.75 145 PHE A N 1
ATOM 1119 C CA . PHE A 1 145 ? 5.836 11.358 3.047 1.00 95.75 145 PHE A CA 1
ATOM 1120 C C . PHE A 1 145 ? 5.534 11.947 1.669 1.00 95.75 145 PHE A C 1
ATOM 1122 O O . PHE A 1 145 ? 5.997 11.407 0.667 1.00 95.75 145 PHE A O 1
ATOM 1129 N N . LEU A 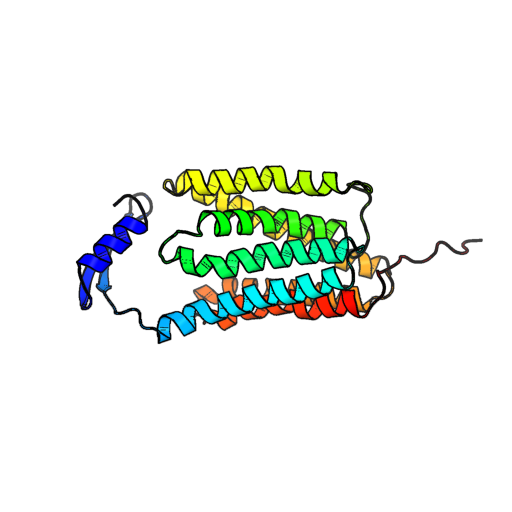1 146 ? 4.838 13.085 1.600 1.00 94.81 146 LEU A N 1
ATOM 1130 C CA . LEU A 1 146 ? 4.759 13.880 0.372 1.00 94.81 146 LEU A CA 1
ATOM 1131 C C . LEU A 1 146 ? 6.154 14.363 -0.042 1.00 94.81 146 LEU A C 1
ATOM 1133 O O . LEU A 1 146 ? 6.512 14.254 -1.213 1.00 94.81 146 LEU A O 1
ATOM 1137 N N . GLY A 1 147 ? 6.964 14.812 0.924 1.00 95.00 147 GLY A N 1
ATOM 1138 C CA . GLY A 1 147 ? 8.373 15.149 0.705 1.00 95.00 147 GLY A CA 1
ATOM 1139 C C . GLY A 1 147 ? 9.190 13.961 0.188 1.00 95.00 147 GLY A C 1
ATOM 1140 O O . GLY A 1 147 ? 9.897 14.097 -0.808 1.00 95.00 147 GLY A O 1
ATOM 1141 N N . LEU A 1 148 ? 9.039 12.777 0.795 1.00 95.38 148 LEU A N 1
ATOM 1142 C CA . LEU A 1 148 ? 9.678 11.543 0.315 1.00 95.38 148 LEU A CA 1
ATOM 1143 C C . LEU A 1 148 ? 9.231 11.166 -1.103 1.00 95.38 148 LEU A C 1
ATOM 1145 O O . LEU A 1 148 ? 10.065 10.794 -1.922 1.00 95.38 148 LEU A O 1
ATOM 1149 N N . GLY A 1 149 ? 7.940 11.291 -1.422 1.00 95.69 149 GLY A N 1
ATOM 1150 C CA . GLY A 1 149 ? 7.417 11.026 -2.765 1.00 95.69 149 GLY A CA 1
ATOM 1151 C C . GLY A 1 149 ? 7.986 11.983 -3.813 1.00 95.69 149 GLY A C 1
ATOM 1152 O O . GLY A 1 149 ? 8.423 11.543 -4.875 1.00 95.69 149 GLY A O 1
ATOM 1153 N N . ALA A 1 150 ? 8.061 13.277 -3.495 1.00 95.12 150 ALA A N 1
ATOM 1154 C CA . ALA A 1 150 ? 8.723 14.264 -4.344 1.00 95.12 150 ALA A CA 1
ATOM 1155 C C . ALA A 1 150 ? 10.224 13.962 -4.512 1.00 95.12 150 ALA A C 1
ATOM 1157 O O . ALA A 1 150 ? 10.741 14.045 -5.624 1.00 95.12 150 ALA A O 1
ATOM 1158 N N . GLY A 1 151 ? 10.899 13.550 -3.434 1.00 95.81 151 GLY A N 1
ATOM 1159 C CA . GLY A 1 151 ? 12.300 13.128 -3.450 1.00 95.81 151 GLY A CA 1
ATOM 1160 C C . GLY A 1 151 ? 12.543 11.898 -4.324 1.00 95.81 151 GLY A C 1
ATOM 1161 O O . GLY A 1 151 ? 13.501 11.874 -5.091 1.00 95.81 151 GLY A O 1
ATOM 1162 N N . LEU A 1 152 ? 11.665 10.892 -4.277 1.00 94.88 152 LEU A N 1
ATOM 1163 C CA . LEU A 1 152 ? 11.741 9.723 -5.162 1.00 94.88 152 LEU A CA 1
ATOM 1164 C C . LEU A 1 152 ? 11.571 10.111 -6.632 1.00 94.88 152 LEU A C 1
ATOM 1166 O O . LEU A 1 152 ? 12.287 9.606 -7.494 1.00 94.88 152 LEU A O 1
ATOM 1170 N N . LEU A 1 153 ? 10.651 11.030 -6.922 1.00 93.06 153 LEU A N 1
ATOM 1171 C CA . LEU A 1 153 ? 10.420 11.500 -8.285 1.00 93.06 153 LEU A CA 1
ATOM 1172 C C . LEU A 1 153 ? 11.609 12.288 -8.839 1.00 93.06 153 LEU A C 1
ATOM 1174 O O . LEU A 1 153 ? 11.972 12.095 -9.999 1.00 93.06 153 LEU A O 1
ATOM 1178 N N . SER A 1 154 ? 12.229 13.149 -8.030 1.00 93.69 154 SER A N 1
ATOM 1179 C CA . SER A 1 154 ? 13.380 13.949 -8.459 1.00 93.69 154 SER A CA 1
ATOM 1180 C C . SER A 1 154 ? 14.675 13.138 -8.548 1.00 93.69 154 SER A C 1
ATOM 1182 O O . SER A 1 154 ? 15.508 13.424 -9.405 1.00 93.69 154 SER A O 1
ATOM 1184 N N . SER A 1 155 ? 14.836 12.111 -7.709 1.00 93.88 155 SER A N 1
ATOM 1185 C CA . SER A 1 155 ? 16.035 11.261 -7.664 1.00 93.88 155 SER A CA 1
ATOM 1186 C C . SER A 1 155 ? 15.996 10.056 -8.603 1.00 93.88 155 SER A C 1
ATOM 1188 O O . SER A 1 155 ? 17.004 9.374 -8.729 1.00 93.88 155 SER A O 1
ATOM 1190 N N . MET A 1 156 ? 14.889 9.797 -9.309 1.00 87.12 156 MET A N 1
ATOM 1191 C CA . MET A 1 156 ? 14.738 8.645 -10.213 1.00 87.12 156 MET A CA 1
ATOM 1192 C C . MET A 1 156 ? 15.919 8.397 -11.186 1.00 87.12 156 MET A C 1
ATOM 1194 O O . MET A 1 156 ? 16.227 7.229 -11.432 1.00 87.12 156 MET A O 1
ATOM 1198 N N . PRO A 1 157 ? 16.601 9.422 -11.744 1.00 86.50 157 PRO A N 1
ATOM 1199 C CA . PRO A 1 157 ? 17.775 9.215 -12.600 1.00 86.50 157 PRO A CA 1
ATOM 1200 C C . PRO A 1 157 ? 19.052 8.790 -11.858 1.00 86.50 157 PRO A C 1
ATOM 1202 O O . PRO A 1 157 ? 19.980 8.300 -12.499 1.00 86.50 157 PRO A O 1
ATOM 1205 N N . ASP A 1 158 ? 19.119 8.994 -10.541 1.00 88.06 158 ASP A N 1
ATOM 1206 C CA . ASP A 1 158 ? 20.284 8.732 -9.696 1.00 88.06 158 ASP A CA 1
ATOM 1207 C C . ASP A 1 158 ? 19.988 7.608 -8.683 1.00 88.06 158 ASP A C 1
ATOM 1209 O O . ASP A 1 158 ? 19.437 7.855 -7.604 1.00 88.06 158 ASP A O 1
ATOM 1213 N N . PRO A 1 159 ? 20.394 6.359 -8.983 1.00 86.25 159 PRO A N 1
ATOM 1214 C CA . PRO A 1 159 ? 20.177 5.220 -8.095 1.00 86.25 159 PRO A CA 1
ATOM 1215 C C . PRO A 1 159 ? 20.767 5.395 -6.691 1.00 86.25 159 PRO A C 1
ATOM 1217 O O . PRO A 1 159 ? 20.241 4.809 -5.744 1.00 86.25 159 PRO A O 1
ATOM 1220 N N . SER A 1 160 ? 21.842 6.180 -6.545 1.00 88.25 160 SER A N 1
ATOM 1221 C CA . SER A 1 160 ? 22.528 6.365 -5.262 1.00 88.25 160 SER A CA 1
ATOM 1222 C C . SER A 1 160 ? 21.692 7.161 -4.260 1.00 88.25 160 SER A C 1
ATOM 1224 O O . SER A 1 160 ? 21.782 6.912 -3.060 1.00 88.25 160 SER A O 1
ATOM 1226 N N . LEU A 1 161 ? 20.826 8.049 -4.753 1.00 91.94 161 LEU A N 1
ATOM 1227 C CA . LEU A 1 161 ? 19.865 8.808 -3.954 1.00 91.94 161 LEU A CA 1
ATOM 1228 C C . LEU A 1 161 ? 18.491 8.131 -3.923 1.00 91.94 161 LEU A C 1
ATOM 1230 O O . LEU A 1 161 ? 17.842 8.085 -2.877 1.00 91.94 161 LEU A O 1
ATOM 1234 N N . PHE A 1 162 ? 18.062 7.557 -5.048 1.00 91.94 162 PHE A N 1
ATOM 1235 C CA . PHE A 1 162 ? 16.752 6.925 -5.179 1.00 91.94 162 PHE A CA 1
ATOM 1236 C C . PHE A 1 162 ? 16.586 5.699 -4.271 1.00 91.94 162 PHE A C 1
ATOM 1238 O O . PHE A 1 162 ? 15.570 5.570 -3.587 1.00 91.94 162 PHE A O 1
ATOM 1245 N N . LEU A 1 163 ? 17.574 4.795 -4.238 1.00 92.19 163 LEU A N 1
ATOM 1246 C CA . LEU A 1 163 ? 17.457 3.540 -3.486 1.00 92.19 163 LEU A CA 1
ATOM 1247 C C . LEU A 1 163 ? 17.363 3.759 -1.968 1.00 92.19 163 LEU A C 1
ATOM 1249 O O . LEU A 1 163 ? 16.458 3.180 -1.363 1.00 92.19 163 LEU A O 1
ATOM 1253 N N . PRO A 1 164 ? 18.200 4.604 -1.328 1.00 95.12 164 PRO A N 1
ATOM 1254 C CA . PRO A 1 164 ? 18.035 4.910 0.092 1.00 95.12 164 PRO A CA 1
ATOM 1255 C C . PRO A 1 164 ? 16.667 5.510 0.429 1.00 95.12 164 PRO A C 1
ATOM 1257 O O . PRO A 1 164 ? 16.056 5.113 1.423 1.00 95.12 164 PRO A O 1
ATOM 1260 N N . LEU A 1 165 ? 16.145 6.421 -0.400 1.00 95.81 165 LEU A N 1
ATOM 1261 C CA . LEU A 1 165 ? 14.805 6.985 -0.206 1.00 95.81 165 LEU A CA 1
ATOM 1262 C C . LEU A 1 165 ? 13.722 5.906 -0.311 1.00 95.81 165 LEU A C 1
ATOM 1264 O O . LEU A 1 165 ? 12.823 5.850 0.527 1.00 95.81 165 LEU A O 1
ATOM 1268 N N . LEU A 1 166 ? 13.832 5.006 -1.289 1.00 94.31 166 LEU A N 1
ATOM 1269 C CA . LEU A 1 166 ? 12.873 3.920 -1.476 1.00 94.31 166 LEU A CA 1
ATOM 1270 C C . LEU A 1 166 ? 12.891 2.951 -0.287 1.00 94.31 166 LEU A C 1
ATOM 1272 O O . LEU A 1 166 ? 11.840 2.600 0.250 1.00 94.31 166 LEU A O 1
ATOM 1276 N N . TYR A 1 167 ? 14.080 2.575 0.183 1.00 93.50 167 TYR A N 1
ATOM 1277 C CA . TYR A 1 167 ? 14.241 1.735 1.369 1.00 93.50 167 TYR A CA 1
ATOM 1278 C C . TYR A 1 167 ? 13.752 2.414 2.645 1.00 93.50 167 TYR A C 1
ATOM 1280 O O . TYR A 1 167 ? 13.220 1.740 3.524 1.00 93.50 167 TYR A O 1
ATOM 1288 N N . THR A 1 168 ? 13.841 3.740 2.726 1.00 95.56 168 THR A N 1
ATOM 1289 C CA . THR A 1 168 ? 13.259 4.513 3.827 1.00 95.56 168 THR A CA 1
ATOM 1290 C C . THR A 1 168 ? 11.732 4.376 3.843 1.00 95.56 168 THR A C 1
ATOM 1292 O O . THR A 1 168 ? 11.141 4.148 4.899 1.00 95.56 168 THR A O 1
ATOM 1295 N N . VAL A 1 169 ? 11.074 4.419 2.678 1.00 95.31 169 VAL A N 1
ATOM 1296 C CA . VAL A 1 169 ? 9.621 4.183 2.569 1.00 95.31 169 VAL A CA 1
ATOM 1297 C C . VAL A 1 169 ? 9.254 2.754 2.973 1.00 95.31 169 VAL A C 1
ATOM 1299 O O . VAL A 1 169 ? 8.284 2.555 3.710 1.00 95.31 169 VAL A O 1
ATOM 1302 N N . TYR A 1 170 ? 10.034 1.753 2.556 1.00 93.06 170 TYR A N 1
ATOM 1303 C CA . TYR A 1 170 ? 9.819 0.361 2.971 1.00 93.06 170 TYR A CA 1
ATOM 1304 C C . TYR A 1 170 ? 10.001 0.172 4.478 1.00 93.06 170 TYR A C 1
ATOM 1306 O O . TYR A 1 170 ? 9.165 -0.471 5.114 1.00 93.06 170 TYR A O 1
ATOM 1314 N N . LEU A 1 171 ? 11.031 0.786 5.064 1.00 93.31 171 LEU A N 1
ATOM 1315 C CA . LEU A 1 171 ? 11.268 0.770 6.503 1.00 93.31 171 LEU A CA 1
ATOM 1316 C C . LEU A 1 171 ? 10.074 1.365 7.257 1.00 93.31 171 LEU A C 1
ATOM 1318 O O . LEU A 1 171 ? 9.561 0.736 8.183 1.00 93.31 171 LEU A O 1
ATOM 1322 N N . PHE A 1 172 ? 9.585 2.539 6.853 1.00 95.69 172 PHE A N 1
ATOM 1323 C CA . PHE A 1 172 ? 8.417 3.145 7.491 1.00 95.69 172 PHE A CA 1
ATOM 1324 C C . PHE A 1 172 ? 7.147 2.312 7.307 1.00 95.69 172 PHE A C 1
ATOM 1326 O O . PHE A 1 172 ? 6.367 2.192 8.249 1.00 95.69 172 PHE A O 1
ATOM 1333 N N . THR A 1 173 ? 6.955 1.698 6.138 1.00 93.88 173 THR A N 1
ATOM 1334 C CA . THR A 1 173 ? 5.821 0.796 5.878 1.00 93.88 173 THR A CA 1
ATOM 1335 C C . THR A 1 173 ? 5.843 -0.395 6.835 1.00 93.88 173 THR A C 1
ATOM 1337 O O . THR A 1 173 ? 4.840 -0.680 7.488 1.00 93.88 173 THR A O 1
ATOM 1340 N N . ALA A 1 174 ? 6.998 -1.051 6.977 1.00 91.31 174 ALA A N 1
ATOM 1341 C CA . ALA A 1 174 ? 7.168 -2.185 7.880 1.00 91.31 174 ALA A CA 1
ATOM 1342 C C . ALA A 1 174 ? 6.915 -1.792 9.343 1.00 91.31 174 ALA A C 1
ATOM 1344 O O . ALA A 1 174 ? 6.171 -2.473 10.046 1.00 91.31 174 ALA A O 1
ATOM 1345 N N . ASN A 1 175 ? 7.466 -0.662 9.794 1.00 94.00 175 ASN A N 1
ATOM 1346 C CA . ASN A 1 175 ? 7.253 -0.175 11.158 1.00 94.00 175 ASN A CA 1
ATOM 1347 C C . ASN A 1 175 ? 5.786 0.195 11.421 1.00 94.00 175 ASN A C 1
ATOM 1349 O O . ASN A 1 175 ? 5.255 -0.140 12.476 1.00 94.00 175 ASN A O 1
ATOM 1353 N N . ALA A 1 176 ? 5.102 0.830 10.468 1.00 94.25 176 ALA A N 1
ATOM 1354 C CA . ALA A 1 176 ? 3.684 1.152 10.607 1.00 94.25 176 ALA A CA 1
ATOM 1355 C C . ALA A 1 176 ? 2.812 -0.115 10.687 1.00 94.25 176 ALA A C 1
ATOM 1357 O O . ALA A 1 176 ? 1.911 -0.186 11.523 1.00 94.25 176 ALA A O 1
ATOM 1358 N N . ALA A 1 177 ? 3.120 -1.142 9.887 1.00 91.75 177 ALA A N 1
ATOM 1359 C CA . ALA A 1 177 ? 2.461 -2.443 9.976 1.00 91.75 177 ALA A CA 1
ATOM 1360 C C . ALA A 1 177 ? 2.712 -3.127 11.332 1.00 91.75 177 ALA A C 1
ATOM 1362 O O . ALA A 1 177 ? 1.769 -3.621 11.948 1.00 91.75 177 ALA A O 1
ATOM 1363 N N . LEU A 1 178 ? 3.950 -3.102 11.841 1.00 93.75 178 LEU A N 1
ATOM 1364 C CA . LEU A 1 178 ? 4.284 -3.637 13.167 1.00 93.75 178 LEU A CA 1
ATOM 1365 C C . LEU A 1 178 ? 3.552 -2.899 14.290 1.00 93.75 178 LEU A C 1
ATOM 1367 O O . LEU A 1 178 ? 3.052 -3.539 15.211 1.00 93.75 178 LEU A O 1
ATOM 1371 N N . LEU A 1 179 ? 3.444 -1.572 14.209 1.00 94.88 179 LEU A N 1
ATOM 1372 C CA . LEU A 1 179 ? 2.671 -0.782 15.169 1.00 94.88 179 LEU A CA 1
ATOM 1373 C C . LEU A 1 179 ? 1.186 -1.150 15.134 1.00 94.88 179 LEU A C 1
ATOM 1375 O O . LEU A 1 179 ? 0.561 -1.225 16.193 1.00 94.88 179 LEU A O 1
ATOM 1379 N N . TYR A 1 180 ? 0.631 -1.409 13.947 1.00 95.06 180 TYR A N 1
ATOM 1380 C CA . TYR A 1 180 ? -0.756 -1.838 13.818 1.00 95.06 180 TYR A CA 1
ATOM 1381 C C . TYR A 1 180 ? -0.977 -3.230 14.418 1.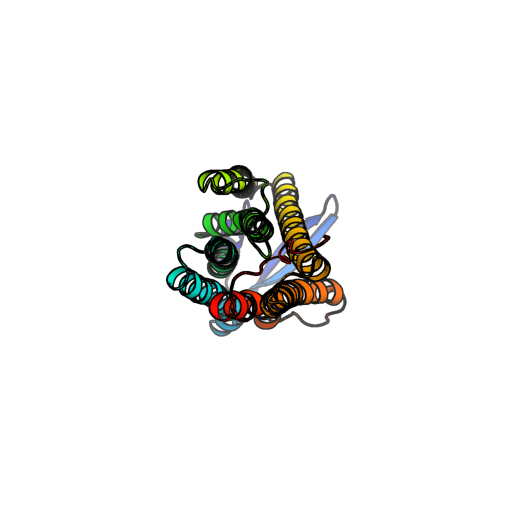00 95.06 180 TYR A C 1
ATOM 1383 O O . TYR A 1 180 ? -1.830 -3.391 15.289 1.00 95.06 180 TYR A O 1
ATOM 1391 N N . VAL A 1 181 ? -0.147 -4.209 14.044 1.00 95.38 181 VAL A N 1
ATOM 1392 C CA . VAL A 1 181 ? -0.163 -5.563 14.624 1.00 95.38 181 VAL A CA 1
ATOM 1393 C C . VAL A 1 181 ? 0.005 -5.506 16.141 1.00 95.38 181 VAL A C 1
ATOM 1395 O O . VAL A 1 181 ? -0.774 -6.119 16.866 1.00 95.38 181 VAL A O 1
ATOM 1398 N N . GLY A 1 182 ? 0.963 -4.722 16.637 1.00 95.12 182 GLY A N 1
ATOM 1399 C CA . GLY A 1 182 ? 1.181 -4.520 18.066 1.00 95.12 182 GLY A CA 1
ATOM 1400 C C . GLY A 1 182 ? -0.041 -3.919 18.761 1.00 95.12 182 GLY A C 1
ATOM 1401 O O . GLY A 1 182 ? -0.411 -4.372 19.838 1.00 95.12 182 GLY A O 1
ATOM 1402 N N . GLY A 1 183 ? -0.720 -2.951 18.138 1.00 93.94 183 GLY A N 1
ATOM 1403 C CA . GLY A 1 183 ? -1.975 -2.395 18.648 1.00 93.94 183 GLY A CA 1
ATOM 1404 C C . GLY A 1 183 ? -3.108 -3.419 18.730 1.00 93.94 183 GLY A C 1
ATOM 1405 O O . GLY A 1 183 ? -3.838 -3.431 19.718 1.00 93.94 183 GLY A O 1
ATOM 1406 N N . LEU A 1 184 ? -3.229 -4.300 17.737 1.00 95.56 184 LEU A N 1
ATOM 1407 C CA . LEU A 1 184 ? -4.207 -5.392 17.737 1.00 95.56 184 LEU A CA 1
ATOM 1408 C C . LEU A 1 184 ? -3.907 -6.421 18.835 1.00 95.56 184 LEU A C 1
ATOM 1410 O O . LEU A 1 184 ? -4.806 -6.796 19.585 1.00 95.56 184 LEU A O 1
ATOM 1414 N N . VAL A 1 185 ? -2.646 -6.841 18.963 1.00 96.44 185 VAL A N 1
ATOM 1415 C CA . VAL A 1 185 ? -2.202 -7.803 19.984 1.00 96.44 185 VAL A CA 1
ATOM 1416 C C . VAL A 1 185 ? -2.398 -7.241 21.390 1.00 96.44 185 VAL A C 1
ATOM 1418 O O . VAL A 1 185 ? -2.980 -7.923 22.230 1.00 96.44 185 VAL A O 1
ATOM 1421 N N . LEU A 1 186 ? -1.987 -5.992 21.635 1.00 93.88 186 LEU A N 1
ATOM 1422 C CA . LEU A 1 186 ? -2.231 -5.320 22.914 1.00 93.88 186 LEU A CA 1
ATOM 1423 C C . LEU A 1 186 ? -3.726 -5.228 23.211 1.00 93.88 186 LEU A C 1
ATOM 1425 O O . LEU A 1 186 ? -4.139 -5.580 24.304 1.00 93.88 186 LEU A O 1
ATOM 1429 N N . GLY A 1 187 ? -4.557 -4.895 22.220 1.00 92.38 187 GLY A N 1
ATOM 1430 C CA . GLY A 1 187 ? -6.008 -4.890 22.390 1.00 92.38 187 GLY A CA 1
ATOM 1431 C C . GLY A 1 187 ? -6.588 -6.233 22.856 1.00 92.38 187 GLY A C 1
ATOM 1432 O O . GLY A 1 187 ? -7.501 -6.262 23.681 1.00 92.38 187 GLY A O 1
ATOM 1433 N N . LEU A 1 188 ? -6.049 -7.357 22.369 1.00 94.06 188 LEU A N 1
ATOM 1434 C CA . LEU A 1 188 ? -6.444 -8.693 22.832 1.00 94.06 188 LEU A CA 1
ATOM 1435 C C . LEU A 1 188 ? -5.977 -8.974 24.267 1.00 94.06 188 LEU A C 1
ATOM 1437 O O . LEU A 1 188 ? -6.748 -9.547 25.042 1.00 94.06 188 LEU A O 1
ATOM 1441 N N . ILE A 1 189 ? -4.745 -8.577 24.603 1.00 94.44 189 ILE A N 1
ATOM 1442 C CA . ILE A 1 189 ? -4.150 -8.719 25.942 1.00 94.44 189 ILE A CA 1
ATOM 1443 C C . ILE A 1 189 ? -4.932 -7.886 26.966 1.00 94.44 189 ILE A C 1
ATOM 1445 O O . ILE A 1 189 ? -5.322 -8.412 28.005 1.00 94.44 189 ILE A O 1
ATOM 1449 N N . ASP A 1 190 ? -5.261 -6.641 26.620 1.00 91.31 190 ASP A N 1
ATOM 1450 C CA . ASP A 1 190 ? -6.012 -5.684 27.444 1.00 91.31 190 ASP A CA 1
ATOM 1451 C C . ASP A 1 190 ? -7.505 -6.043 27.569 1.00 91.31 190 ASP A C 1
ATOM 1453 O O . ASP A 1 190 ? -8.278 -5.357 28.238 1.00 91.31 190 ASP A O 1
ATOM 1457 N N . GLY A 1 191 ? -7.941 -7.130 26.924 1.00 90.31 191 GLY A N 1
ATOM 1458 C CA . GLY A 1 191 ? -9.283 -7.673 27.094 1.00 90.31 191 GLY A CA 1
ATOM 1459 C C . GLY A 1 191 ? -10.382 -6.900 26.366 1.00 90.31 191 GLY A C 1
ATOM 1460 O O . GLY A 1 191 ? -11.540 -7.003 26.769 1.00 90.31 191 GLY A O 1
ATOM 1461 N N . LEU A 1 192 ? -10.057 -6.183 25.285 1.00 90.06 192 LEU A N 1
ATOM 1462 C CA . LEU A 1 192 ? -11.044 -5.481 24.463 1.00 90.06 192 LEU A CA 1
ATOM 1463 C C . LEU A 1 192 ? -12.171 -6.394 23.975 1.00 90.06 192 LEU A C 1
ATOM 1465 O O . LEU A 1 192 ? -11.940 -7.531 23.544 1.00 90.06 192 LEU A O 1
ATOM 1469 N N . ARG A 1 193 ? -13.400 -5.870 23.996 1.00 89.19 193 ARG A N 1
ATOM 1470 C CA . ARG A 1 193 ? -14.599 -6.567 23.515 1.00 89.19 193 ARG A CA 1
ATOM 1471 C C . ARG A 1 193 ? -15.372 -5.706 22.513 1.00 89.19 193 ARG A C 1
ATOM 1473 O O . ARG A 1 193 ? -15.501 -4.507 22.748 1.00 89.19 193 ARG A O 1
ATOM 1480 N N . PRO A 1 194 ? -15.937 -6.297 21.443 1.00 90.25 194 PRO A N 1
ATOM 1481 C CA . PRO A 1 194 ? -15.803 -7.699 21.013 1.00 90.25 194 PRO A CA 1
ATOM 1482 C C . PRO A 1 194 ? -14.386 -8.040 20.499 1.00 90.25 194 PRO A C 1
ATOM 1484 O O . PRO A 1 194 ? -13.679 -7.170 19.994 1.00 90.25 194 PRO A O 1
ATOM 1487 N N . ARG A 1 195 ? -13.956 -9.307 20.639 1.00 92.62 195 ARG A N 1
ATOM 1488 C CA . ARG A 1 195 ? -12.597 -9.768 20.251 1.00 92.62 195 ARG A CA 1
ATOM 1489 C C . ARG A 1 195 ? -12.509 -10.127 18.771 1.00 92.62 195 ARG A C 1
ATOM 1491 O O . ARG A 1 195 ? -11.461 -9.987 18.150 1.00 92.62 195 ARG A O 1
ATOM 1498 N N . GLU A 1 196 ? -13.619 -10.590 18.220 1.00 94.00 196 GLU A N 1
ATOM 1499 C CA . GLU A 1 196 ? -13.800 -11.054 16.853 1.00 94.00 196 GLU A CA 1
ATOM 1500 C C . GLU A 1 196 ? -13.279 -10.055 15.807 1.00 94.00 196 GLU A C 1
ATOM 1502 O O . GLU A 1 196 ? -12.465 -10.467 14.979 1.00 94.00 196 GLU A O 1
ATOM 1507 N N . PRO A 1 197 ? -13.639 -8.753 15.833 1.00 93.38 197 PRO A N 1
ATOM 1508 C CA . PRO A 1 197 ? -13.120 -7.813 14.844 1.00 93.38 197 PRO A CA 1
ATOM 1509 C C . PRO A 1 197 ? -11.611 -7.577 14.990 1.00 93.38 197 PRO A C 1
ATOM 1511 O O . PRO A 1 197 ? -10.942 -7.302 14.000 1.00 93.38 197 PRO A O 1
ATOM 1514 N N . ILE A 1 198 ? -11.038 -7.723 16.190 1.00 95.31 198 ILE A N 1
ATOM 1515 C CA . ILE A 1 198 ? -9.589 -7.585 16.406 1.00 95.31 198 ILE A CA 1
ATOM 1516 C C . ILE A 1 198 ? -8.854 -8.786 15.806 1.00 95.31 198 ILE A C 1
ATOM 1518 O O . ILE A 1 198 ? -7.857 -8.611 15.108 1.00 95.31 198 ILE A O 1
ATOM 1522 N N . VAL A 1 199 ? -9.369 -10.001 16.027 1.00 96.31 199 VAL A N 1
ATOM 1523 C CA . VAL A 1 199 ? -8.816 -11.235 15.445 1.00 96.31 199 VAL A CA 1
ATOM 1524 C C . VAL A 1 199 ? -8.918 -11.214 13.921 1.00 96.31 199 VAL A C 1
ATOM 1526 O O . VAL A 1 199 ? -7.954 -11.575 13.249 1.00 96.31 199 VAL A O 1
ATOM 1529 N N . LEU A 1 200 ? -10.044 -10.754 13.367 1.00 96.12 200 LEU A N 1
ATOM 1530 C CA . LEU A 1 200 ? -10.216 -10.606 11.921 1.00 96.12 200 LEU A CA 1
ATOM 1531 C C . LEU A 1 200 ? -9.214 -9.612 11.331 1.00 96.12 200 LEU A C 1
ATOM 1533 O O . LEU A 1 200 ? -8.563 -9.947 10.346 1.00 96.12 200 LEU A O 1
ATOM 1537 N N . SER A 1 201 ? -9.033 -8.440 11.947 1.00 95.50 201 SER A N 1
ATOM 1538 C CA . SER A 1 201 ? -8.017 -7.473 11.514 1.00 95.50 201 SER A CA 1
ATOM 1539 C C . SER A 1 201 ? -6.599 -8.033 11.620 1.00 95.50 201 SER A C 1
ATOM 1541 O O . SER A 1 201 ? -5.798 -7.873 10.703 1.00 95.50 201 SER A O 1
ATOM 1543 N N . LEU A 1 202 ? -6.284 -8.759 12.695 1.00 95.69 202 LEU A N 1
ATOM 1544 C CA . LEU A 1 202 ? -4.970 -9.380 12.859 1.00 95.69 202 LEU A CA 1
ATOM 1545 C C . LEU A 1 202 ? -4.718 -10.436 11.776 1.00 95.69 202 LEU A C 1
ATOM 1547 O O . LEU A 1 202 ? -3.655 -10.444 11.158 1.00 95.69 202 LEU A O 1
ATOM 1551 N N . ALA A 1 203 ? -5.711 -11.281 11.492 1.00 95.50 203 ALA A N 1
ATOM 1552 C CA . ALA A 1 203 ? -5.653 -12.251 10.404 1.00 95.50 203 ALA A CA 1
ATOM 1553 C C . ALA A 1 203 ? -5.523 -11.570 9.030 1.00 95.50 203 ALA A C 1
ATOM 1555 O O . ALA A 1 203 ? -4.786 -12.062 8.178 1.00 95.50 203 ALA A O 1
ATOM 1556 N N . ALA A 1 204 ? -6.179 -10.425 8.824 1.00 94.56 204 ALA A N 1
ATOM 1557 C CA . ALA A 1 204 ? -6.087 -9.633 7.601 1.00 94.56 204 ALA A CA 1
ATOM 1558 C C . ALA A 1 204 ? -4.654 -9.157 7.337 1.00 94.56 204 ALA A C 1
ATOM 1560 O O . ALA A 1 204 ? -4.104 -9.378 6.256 1.00 94.56 204 ALA A O 1
ATOM 1561 N N . VAL A 1 205 ? -4.027 -8.539 8.339 1.00 93.38 205 VAL A N 1
ATOM 1562 C CA . VAL A 1 205 ? -2.680 -7.963 8.226 1.00 93.38 205 VAL A CA 1
ATOM 1563 C C . VAL A 1 205 ? -1.618 -9.052 8.141 1.00 93.38 205 VAL A C 1
ATOM 1565 O O . VAL A 1 205 ? -0.739 -8.990 7.283 1.00 93.38 205 VAL A O 1
ATOM 1568 N N . LEU A 1 206 ? -1.706 -10.084 8.985 1.00 92.81 206 LEU A N 1
ATOM 1569 C CA . LEU A 1 206 ? -0.757 -11.197 8.952 1.00 92.81 206 LEU A CA 1
ATOM 1570 C C . LEU A 1 206 ? -0.907 -12.031 7.679 1.00 92.81 206 LEU A C 1
ATOM 1572 O O . LEU A 1 206 ? 0.096 -12.447 7.109 1.00 92.81 206 LEU A O 1
ATOM 1576 N N . GLY A 1 207 ? -2.130 -12.250 7.198 1.00 90.75 207 GLY A N 1
ATOM 1577 C CA . GLY A 1 207 ? -2.373 -12.972 5.952 1.00 90.75 207 GLY A CA 1
ATOM 1578 C C . GLY A 1 207 ? -1.880 -12.200 4.728 1.00 90.75 207 GLY A C 1
ATOM 1579 O O . GLY A 1 207 ? -1.205 -12.768 3.871 1.00 90.75 207 GLY A O 1
ATOM 1580 N N . SER A 1 208 ? -2.162 -10.897 4.659 1.00 89.50 208 SER A N 1
ATOM 1581 C CA . SER A 1 208 ? -1.731 -10.054 3.537 1.00 89.50 208 SER A CA 1
ATOM 1582 C C . SER A 1 208 ? -0.218 -9.812 3.511 1.00 89.50 208 SER A C 1
ATOM 1584 O O . SER A 1 208 ? 0.394 -9.924 2.449 1.00 89.50 208 SER A O 1
ATOM 1586 N N . GLY A 1 209 ? 0.407 -9.528 4.660 1.00 80.44 209 GLY A N 1
ATOM 1587 C CA . GLY A 1 209 ? 1.847 -9.263 4.762 1.00 80.44 209 GLY A CA 1
ATOM 1588 C C . GLY A 1 209 ? 2.713 -10.522 4.878 1.00 80.44 209 GLY A C 1
ATOM 1589 O O . GLY A 1 209 ? 3.791 -10.599 4.285 1.00 80.44 209 GLY A O 1
ATOM 1590 N N . GLY A 1 210 ? 2.242 -11.535 5.605 1.00 76.12 210 GLY A N 1
ATOM 1591 C CA . GLY A 1 210 ? 2.981 -12.770 5.872 1.00 76.12 210 GLY A CA 1
ATOM 1592 C C . GLY A 1 210 ? 3.191 -13.627 4.628 1.00 76.12 210 GLY A C 1
ATOM 1593 O O . GLY A 1 210 ? 4.260 -14.213 4.473 1.00 76.12 210 GLY A O 1
ATOM 1594 N N . ILE A 1 211 ? 2.233 -13.645 3.694 1.00 69.19 211 ILE A N 1
ATOM 1595 C CA . ILE A 1 211 ? 2.409 -14.352 2.416 1.00 69.19 211 ILE A CA 1
ATOM 1596 C C . ILE A 1 211 ? 3.462 -13.648 1.548 1.00 69.19 211 ILE A C 1
ATOM 1598 O O . ILE A 1 211 ? 4.293 -14.318 0.939 1.00 69.19 211 ILE A O 1
ATOM 1602 N N . GLY A 1 212 ? 3.503 -12.311 1.548 1.00 67.69 212 GLY A N 1
ATOM 1603 C CA . GLY A 1 212 ? 4.557 -11.548 0.872 1.00 67.69 212 GLY A CA 1
ATOM 1604 C C . GLY A 1 212 ? 5.951 -11.821 1.450 1.00 67.69 212 GLY A C 1
ATOM 1605 O O . GLY A 1 212 ? 6.905 -12.024 0.699 1.00 67.69 212 GLY A O 1
ATOM 1606 N N . LEU A 1 213 ? 6.066 -11.908 2.779 1.00 70.56 213 LEU A N 1
ATOM 1607 C CA . LEU A 1 213 ? 7.313 -12.281 3.453 1.00 70.56 213 LEU A CA 1
ATOM 1608 C C . LEU A 1 213 ? 7.727 -13.724 3.132 1.00 70.56 213 LEU A C 1
ATOM 1610 O O . LEU A 1 213 ? 8.885 -13.970 2.805 1.00 70.56 213 LEU A O 1
ATOM 1614 N N . ALA A 1 214 ? 6.788 -14.672 3.171 1.00 70.69 214 ALA A N 1
ATOM 1615 C CA . ALA A 1 214 ? 7.043 -16.065 2.810 1.00 70.69 214 ALA A CA 1
ATOM 1616 C C . ALA A 1 214 ? 7.518 -16.189 1.355 1.00 70.69 214 ALA A C 1
ATOM 1618 O O . ALA A 1 214 ? 8.459 -16.929 1.067 1.00 70.69 214 ALA A O 1
ATOM 1619 N N . ILE A 1 215 ? 6.923 -15.415 0.446 1.00 67.31 215 ILE A N 1
ATOM 1620 C CA . ILE A 1 215 ? 7.370 -15.297 -0.941 1.00 67.31 215 ILE A CA 1
ATOM 1621 C C . ILE A 1 215 ? 8.805 -14.769 -1.006 1.00 67.31 215 ILE A C 1
ATOM 1623 O O . ILE A 1 215 ? 9.625 -15.378 -1.681 1.00 67.31 215 ILE A O 1
ATOM 1627 N N . LEU A 1 216 ? 9.144 -13.695 -0.290 1.00 68.44 216 LEU A N 1
ATOM 1628 C CA . LEU A 1 216 ? 10.495 -13.124 -0.302 1.00 68.44 216 LEU A CA 1
ATOM 1629 C C . LEU A 1 216 ? 11.551 -14.120 0.205 1.00 68.44 216 LEU A C 1
ATOM 1631 O O . LEU A 1 216 ? 12.616 -14.245 -0.394 1.00 68.44 216 LEU A O 1
ATOM 1635 N N . VAL A 1 217 ? 11.240 -14.852 1.278 1.00 74.25 217 VAL A N 1
ATOM 1636 C CA . VAL A 1 217 ? 12.127 -15.868 1.869 1.00 74.25 217 VAL A CA 1
ATOM 1637 C C . VAL A 1 217 ? 12.303 -17.069 0.941 1.00 74.25 217 VAL A C 1
ATOM 1639 O O . VAL A 1 217 ? 13.396 -17.621 0.840 1.00 74.25 217 VAL A O 1
ATOM 1642 N N . THR A 1 218 ? 11.242 -17.476 0.245 1.00 74.44 218 THR A N 1
ATOM 1643 C CA . THR A 1 218 ? 11.278 -18.634 -0.659 1.00 74.44 218 THR A CA 1
ATOM 1644 C C . THR A 1 218 ? 11.767 -18.285 -2.061 1.00 74.44 218 THR A C 1
ATOM 1646 O O . THR A 1 218 ? 12.219 -19.180 -2.768 1.00 74.44 218 THR A O 1
ATOM 1649 N N . TYR A 1 219 ? 11.750 -17.008 -2.458 1.00 71.50 219 TYR A N 1
ATOM 1650 C CA . TYR A 1 219 ? 12.113 -16.545 -3.799 1.00 71.50 219 TYR A CA 1
ATOM 1651 C C . TYR A 1 219 ? 13.482 -17.046 -4.293 1.00 71.50 219 TYR A C 1
ATOM 1653 O O . TYR A 1 219 ? 13.540 -17.521 -5.426 1.00 71.50 219 TYR A O 1
ATOM 1661 N N . PRO A 1 220 ? 14.563 -17.050 -3.482 1.00 73.62 220 PRO A N 1
ATOM 1662 C CA . PRO A 1 220 ? 15.857 -17.599 -3.901 1.00 73.62 220 PRO A CA 1
ATOM 1663 C C . PRO A 1 220 ? 15.831 -19.105 -4.208 1.00 73.62 220 PRO A C 1
ATOM 1665 O O . PRO A 1 220 ? 16.706 -19.605 -4.909 1.00 73.62 220 PRO A O 1
ATOM 1668 N N . LEU A 1 221 ? 14.841 -19.830 -3.681 1.00 76.62 221 LEU A N 1
ATOM 1669 C CA . LEU A 1 221 ? 14.659 -21.272 -3.862 1.00 76.62 221 LEU A CA 1
ATOM 1670 C C . LEU A 1 221 ? 13.723 -21.598 -5.035 1.00 76.62 221 LEU A C 1
ATOM 1672 O O . LEU A 1 221 ? 13.585 -22.762 -5.419 1.00 76.62 221 LEU A O 1
ATOM 1676 N N . LEU A 1 222 ? 13.054 -20.593 -5.608 1.00 71.06 222 LEU A N 1
ATOM 1677 C CA . LEU A 1 222 ? 12.086 -20.807 -6.670 1.00 71.06 222 LEU A CA 1
ATOM 1678 C C . LEU A 1 222 ? 12.775 -21.039 -8.012 1.00 71.06 222 LEU A C 1
ATOM 1680 O O . LEU A 1 222 ? 13.428 -20.171 -8.578 1.00 71.06 222 LEU A O 1
ATOM 1684 N N . GLN A 1 223 ? 12.514 -22.211 -8.585 1.00 74.50 223 GLN A N 1
ATOM 1685 C CA . GLN A 1 223 ? 12.919 -22.551 -9.951 1.00 74.50 223 GLN A CA 1
ATOM 1686 C C . GLN A 1 223 ? 11.989 -21.947 -11.019 1.00 74.50 223 GLN A C 1
ATOM 1688 O O . GLN A 1 223 ? 12.229 -22.101 -12.217 1.00 74.50 223 GLN A O 1
ATOM 1693 N N . ARG A 1 224 ? 10.886 -21.305 -10.608 1.00 75.50 224 ARG A N 1
ATOM 1694 C CA . ARG A 1 224 ? 9.870 -20.730 -11.497 1.00 75.50 224 ARG A CA 1
ATOM 1695 C C . ARG A 1 224 ? 9.443 -19.343 -11.015 1.00 75.50 224 ARG A C 1
ATOM 1697 O O . ARG A 1 224 ? 9.344 -19.135 -9.808 1.00 75.50 224 ARG A O 1
ATOM 1704 N N . PRO A 1 225 ? 9.134 -18.416 -11.937 1.00 74.44 225 PRO A N 1
ATOM 1705 C CA . PRO A 1 225 ? 8.607 -17.110 -11.567 1.00 74.44 225 PRO A CA 1
ATOM 1706 C C . PRO A 1 225 ? 7.243 -17.253 -10.883 1.00 74.44 225 PRO A C 1
ATOM 1708 O O . PRO A 1 225 ? 6.405 -18.062 -11.291 1.00 74.44 225 PRO A O 1
ATOM 1711 N N . ILE A 1 226 ? 7.015 -16.443 -9.852 1.00 78.88 226 ILE A N 1
ATOM 1712 C CA . ILE A 1 226 ? 5.732 -16.376 -9.148 1.00 78.88 226 ILE A CA 1
ATOM 1713 C C . ILE A 1 226 ? 4.743 -15.615 -10.020 1.00 78.88 226 ILE A C 1
ATOM 1715 O O . ILE A 1 226 ? 5.050 -14.536 -10.528 1.00 78.88 226 ILE A O 1
ATOM 1719 N N . SER A 1 227 ? 3.538 -16.162 -10.183 1.00 84.50 227 SER A N 1
ATOM 1720 C CA . SER A 1 227 ? 2.484 -15.434 -10.887 1.00 84.50 227 SER A CA 1
ATOM 1721 C C . SER A 1 227 ? 2.094 -14.166 -10.108 1.00 84.50 227 SER A C 1
ATOM 1723 O O . SER A 1 227 ? 1.952 -14.227 -8.883 1.00 84.50 227 SER A O 1
ATOM 1725 N N . PRO A 1 228 ? 1.840 -13.030 -10.776 1.00 84.94 228 PRO A N 1
ATOM 1726 C CA . PRO A 1 228 ? 1.417 -11.805 -10.097 1.00 84.94 228 PRO A CA 1
ATOM 1727 C C . PRO A 1 228 ? 0.159 -11.985 -9.248 1.00 84.94 228 PRO A C 1
ATOM 1729 O O . PRO A 1 228 ? 0.050 -11.376 -8.193 1.00 84.94 228 PRO A O 1
ATOM 1732 N N . ALA A 1 229 ? -0.755 -12.870 -9.658 1.00 86.75 229 ALA A N 1
ATOM 1733 C CA . ALA A 1 229 ? -1.943 -13.212 -8.880 1.00 86.75 229 ALA A CA 1
ATOM 1734 C C . ALA A 1 229 ? -1.612 -13.816 -7.509 1.00 86.75 229 ALA A C 1
ATOM 1736 O O . ALA A 1 229 ? -2.251 -13.464 -6.525 1.00 86.75 229 ALA A O 1
ATOM 1737 N N . VAL A 1 230 ? -0.594 -14.676 -7.423 1.00 85.69 230 VAL A N 1
ATOM 1738 C CA . VAL A 1 230 ? -0.126 -15.235 -6.143 1.00 85.69 230 VAL A CA 1
ATOM 1739 C C . VAL A 1 230 ? 0.571 -14.168 -5.300 1.00 85.69 230 VAL A C 1
ATOM 1741 O O . VAL A 1 230 ? 0.445 -14.182 -4.081 1.00 85.69 230 VAL A O 1
ATOM 1744 N N . LEU A 1 231 ? 1.267 -13.226 -5.941 1.00 84.44 231 LEU A N 1
ATOM 1745 C CA . LEU A 1 231 ? 1.965 -12.147 -5.246 1.00 84.44 231 LEU A CA 1
ATOM 1746 C C . LEU A 1 231 ? 0.999 -11.123 -4.631 1.00 84.44 231 LEU A C 1
ATOM 1748 O O . LEU A 1 231 ? 1.170 -10.738 -3.479 1.00 84.44 231 LEU A O 1
ATOM 1752 N N . VAL A 1 232 ? -0.005 -10.673 -5.391 1.00 88.00 232 VAL A N 1
ATOM 1753 C CA . VAL A 1 232 ? -0.894 -9.569 -4.979 1.00 88.00 232 VAL A CA 1
ATOM 1754 C C . VAL A 1 232 ? -2.248 -10.036 -4.456 1.00 88.00 232 VAL A C 1
ATOM 1756 O O . VAL A 1 232 ? -2.878 -9.317 -3.690 1.00 88.00 232 VAL A O 1
ATOM 1759 N N . GLY A 1 233 ? -2.693 -11.245 -4.804 1.00 88.75 233 GLY A N 1
ATOM 1760 C CA . GLY A 1 233 ? -3.952 -11.827 -4.328 1.00 88.75 233 GLY A CA 1
ATOM 1761 C C . GLY A 1 233 ? -4.115 -11.824 -2.801 1.00 88.75 233 GLY A C 1
ATOM 1762 O O . GLY A 1 233 ? -5.183 -11.431 -2.331 1.00 88.75 233 GLY A O 1
ATOM 1763 N N . PRO A 1 234 ? -3.081 -12.167 -2.008 1.00 91.56 234 PRO A N 1
ATOM 1764 C CA . PRO A 1 234 ? -3.125 -12.082 -0.547 1.00 91.56 234 PRO A CA 1
ATOM 1765 C C . PRO A 1 234 ? -3.500 -10.706 0.012 1.00 91.56 234 PRO A C 1
ATOM 1767 O O . PRO A 1 234 ? -4.085 -10.630 1.091 1.00 91.56 234 PRO A O 1
ATOM 1770 N N . LEU A 1 235 ? -3.224 -9.616 -0.713 1.00 91.25 235 LEU A N 1
ATOM 1771 C CA . LEU A 1 235 ? -3.595 -8.265 -0.280 1.00 91.25 235 LEU A CA 1
ATOM 1772 C C . LEU A 1 235 ? -5.114 -8.089 -0.162 1.00 91.25 235 LEU A C 1
ATOM 1774 O O . LEU A 1 235 ? -5.560 -7.257 0.624 1.00 91.25 235 LEU A O 1
ATOM 1778 N N . LEU A 1 236 ? -5.917 -8.901 -0.863 1.00 93.44 236 LEU A N 1
ATOM 1779 C CA . LEU A 1 236 ? -7.377 -8.895 -0.724 1.00 93.44 236 LEU A CA 1
ATOM 1780 C C . LEU A 1 236 ? -7.852 -9.328 0.667 1.00 93.44 236 LEU A C 1
ATOM 1782 O O . LEU A 1 236 ? -8.981 -9.015 1.035 1.00 93.44 236 LEU A O 1
ATOM 1786 N N . LEU A 1 237 ? -7.015 -9.989 1.471 1.00 93.25 237 LEU A N 1
ATOM 1787 C CA . LEU A 1 237 ? -7.378 -10.320 2.849 1.00 93.25 237 LEU A CA 1
ATOM 1788 C C . LEU A 1 237 ? -7.632 -9.065 3.694 1.00 93.25 237 LEU A C 1
ATOM 1790 O O . LEU A 1 237 ? -8.496 -9.121 4.565 1.00 93.25 237 LEU A O 1
ATOM 1794 N N . LEU A 1 238 ? -6.974 -7.935 3.393 1.00 92.12 238 LEU A N 1
ATOM 1795 C CA . LEU A 1 238 ? -7.228 -6.647 4.050 1.00 92.12 238 LEU A CA 1
ATOM 1796 C C . LEU A 1 238 ? -8.693 -6.195 3.883 1.00 92.12 238 LEU A C 1
ATOM 1798 O O . LEU A 1 238 ? -9.423 -6.212 4.872 1.00 92.12 238 LEU A O 1
ATOM 1802 N N . PRO A 1 239 ? -9.187 -5.848 2.673 1.00 93.12 239 PRO A N 1
ATOM 1803 C CA . PRO A 1 239 ? -10.579 -5.420 2.481 1.00 93.12 239 PRO A CA 1
ATOM 1804 C C . PRO A 1 239 ? -11.611 -6.476 2.848 1.00 93.12 239 PRO A C 1
ATOM 1806 O O . PRO A 1 239 ? -12.700 -6.111 3.285 1.00 93.12 239 PRO A O 1
ATOM 1809 N N . LEU A 1 240 ? -11.299 -7.765 2.706 1.00 93.75 240 LEU A N 1
ATOM 1810 C CA . LEU A 1 240 ? -12.259 -8.818 3.019 1.00 93.75 240 LEU A CA 1
ATOM 1811 C C . LEU A 1 240 ? -12.440 -8.997 4.529 1.00 93.75 240 LEU A C 1
ATOM 1813 O O . LEU A 1 240 ? -13.571 -8.964 5.011 1.00 93.75 240 LEU A O 1
ATOM 1817 N N . LEU A 1 241 ? -11.356 -9.171 5.285 1.00 94.94 241 LEU A N 1
ATOM 1818 C CA . LEU A 1 241 ? -11.450 -9.485 6.712 1.00 94.94 241 LEU A CA 1
ATOM 1819 C C . LEU A 1 241 ? -11.663 -8.231 7.565 1.00 94.94 241 LEU A C 1
ATOM 1821 O O . LEU A 1 241 ? -12.536 -8.244 8.434 1.00 94.94 241 LEU A O 1
ATOM 1825 N N . GLU A 1 242 ? -10.966 -7.124 7.285 1.00 91.31 242 GLU A N 1
ATOM 1826 C CA . GLU A 1 242 ? -11.231 -5.860 7.989 1.00 91.31 242 GLU A CA 1
ATOM 1827 C C . GLU A 1 242 ? -12.584 -5.263 7.606 1.00 91.31 242 GLU A C 1
ATOM 1829 O O . GLU A 1 242 ? -13.276 -4.692 8.448 1.00 91.31 242 GLU A O 1
ATOM 1834 N N . GLY A 1 243 ? -13.026 -5.460 6.361 1.00 90.31 243 GLY A N 1
ATOM 1835 C CA . GLY A 1 243 ? -14.366 -5.051 5.959 1.00 90.31 243 GLY A CA 1
ATOM 1836 C C . GLY A 1 243 ? -15.458 -5.763 6.741 1.00 90.31 243 GLY A C 1
ATOM 1837 O O . GLY A 1 243 ? -16.405 -5.123 7.204 1.00 90.31 243 GLY A O 1
ATOM 1838 N N . VAL A 1 244 ? -15.305 -7.070 6.965 1.00 92.31 244 VAL A N 1
ATOM 1839 C CA . VAL A 1 244 ? -16.196 -7.822 7.856 1.00 92.31 244 VAL A CA 1
ATOM 1840 C C . VAL A 1 244 ? -16.088 -7.302 9.292 1.00 92.31 244 VAL A C 1
ATOM 1842 O O . VAL A 1 244 ? -17.127 -7.099 9.923 1.00 92.31 244 VAL A O 1
ATOM 1845 N N . ALA A 1 245 ? -14.875 -7.033 9.785 1.00 91.25 245 ALA A N 1
ATOM 1846 C CA . ALA A 1 245 ? -14.646 -6.501 11.128 1.00 91.25 245 ALA A CA 1
ATOM 1847 C C . ALA A 1 245 ? -15.411 -5.184 11.371 1.00 91.25 245 ALA A C 1
ATOM 1849 O O . ALA A 1 245 ? -16.151 -5.074 12.347 1.00 91.25 245 ALA A O 1
ATOM 1850 N N . PHE A 1 246 ? -15.317 -4.209 10.461 1.00 91.38 246 PHE A N 1
ATOM 1851 C CA . PHE A 1 246 ? -15.908 -2.876 10.661 1.00 91.38 246 PHE A CA 1
ATOM 1852 C C . PHE A 1 246 ? -17.404 -2.789 10.357 1.00 91.38 246 PHE A C 1
ATOM 1854 O O . PHE A 1 246 ? -18.109 -1.946 10.930 1.00 91.38 246 PHE A O 1
ATOM 1861 N N . LEU A 1 247 ? -17.905 -3.639 9.456 1.00 90.88 247 LEU A N 1
ATOM 1862 C CA . LEU A 1 247 ? -19.321 -3.651 9.090 1.00 90.88 247 LEU A CA 1
ATOM 1863 C C . LEU A 1 247 ? -20.175 -4.486 10.043 1.00 90.88 247 LEU A C 1
ATOM 1865 O O . LEU A 1 247 ? -21.327 -4.126 10.269 1.00 90.88 247 LEU A O 1
ATOM 1869 N N . ARG A 1 248 ? -19.651 -5.597 10.580 1.00 89.94 248 ARG A N 1
ATOM 1870 C CA . ARG A 1 248 ? -20.450 -6.519 11.405 1.00 89.94 248 ARG A CA 1
ATOM 1871 C C . ARG A 1 248 ? -20.360 -6.266 12.900 1.00 89.94 248 ARG A C 1
ATOM 1873 O O . ARG A 1 248 ? -21.285 -6.643 13.611 1.00 89.94 248 ARG A O 1
ATOM 1880 N N . PHE A 1 249 ? -19.278 -5.663 13.378 1.00 85.88 249 PHE A N 1
ATOM 1881 C CA . PHE A 1 249 ? -19.040 -5.522 14.809 1.00 85.88 249 PHE A CA 1
ATOM 1882 C C . PHE A 1 249 ? -19.062 -4.058 15.245 1.00 85.88 249 PHE A C 1
ATOM 1884 O O . PHE A 1 249 ? -18.754 -3.136 14.483 1.00 85.88 249 PHE A O 1
ATOM 1891 N N . ALA A 1 250 ? -19.461 -3.844 16.497 1.00 81.69 250 ALA A N 1
ATOM 1892 C CA . ALA A 1 250 ? -19.273 -2.563 17.156 1.00 81.69 250 ALA A CA 1
ATOM 1893 C C . ALA A 1 250 ? -17.771 -2.318 17.409 1.00 81.69 250 ALA A C 1
ATOM 1895 O O . ALA A 1 250 ? -17.017 -3.288 17.547 1.00 81.69 250 ALA A O 1
ATOM 1896 N N . PRO A 1 251 ? -17.331 -1.048 17.482 1.00 81.50 251 PRO A N 1
ATOM 1897 C CA . PRO A 1 251 ? -15.961 -0.719 17.857 1.00 81.50 251 PRO A CA 1
ATOM 1898 C C . PRO A 1 251 ? -15.583 -1.364 19.202 1.00 81.50 251 PRO A C 1
ATOM 1900 O O . PRO A 1 251 ? -16.412 -1.346 20.117 1.00 81.50 251 PRO A O 1
ATOM 1903 N N . PRO A 1 252 ? -14.366 -1.919 19.348 1.00 82.88 252 PRO A N 1
ATOM 1904 C CA . PRO A 1 252 ? -13.944 -2.516 20.605 1.00 82.88 252 PRO A CA 1
ATOM 1905 C C . PRO A 1 252 ? -13.885 -1.494 21.747 1.00 82.88 252 PRO A C 1
ATOM 1907 O O . PRO A 1 252 ? -13.354 -0.394 21.591 1.00 82.88 252 PRO A O 1
ATOM 1910 N N . VAL A 1 253 ? -14.390 -1.881 22.916 1.00 83.06 253 VAL A N 1
ATOM 1911 C CA . VAL A 1 253 ? -14.366 -1.081 24.147 1.00 83.06 253 VAL A CA 1
ATOM 1912 C C . VAL A 1 253 ? -13.633 -1.862 25.236 1.00 83.06 253 VAL A C 1
ATOM 1914 O O . VAL A 1 253 ? -13.709 -3.094 25.294 1.00 83.06 253 VAL A O 1
ATOM 1917 N N . GLY A 1 254 ? -12.849 -1.148 26.047 1.00 77.94 254 GLY A N 1
ATOM 1918 C CA . GLY A 1 254 ? -12.165 -1.734 27.200 1.00 77.94 254 GLY A CA 1
ATOM 1919 C C . GLY A 1 254 ? -13.146 -2.160 28.292 1.00 77.94 254 GLY A C 1
ATOM 1920 O O . GLY A 1 254 ? -14.307 -1.746 28.263 1.00 77.94 254 GLY A O 1
ATOM 1921 N N . PRO A 1 255 ? -12.702 -2.982 29.253 1.00 69.56 255 PRO A N 1
ATOM 1922 C CA . PRO A 1 255 ? -13.511 -3.294 30.423 1.00 69.56 255 PRO A CA 1
ATOM 1923 C C . PRO A 1 255 ? -13.919 -2.000 31.141 1.00 69.56 255 PRO A C 1
ATOM 1925 O O . PRO A 1 255 ? -13.085 -1.120 31.367 1.00 69.56 255 PRO A O 1
ATOM 1928 N N . SER A 1 256 ? -15.208 -1.872 31.472 1.00 60.22 256 SER A N 1
ATOM 1929 C CA . SER A 1 256 ? -15.698 -0.777 32.310 1.00 60.22 256 SER A CA 1
ATOM 1930 C C . SER A 1 256 ? -14.952 -0.803 33.647 1.00 60.22 256 SER A C 1
ATOM 1932 O O . SER A 1 256 ? -14.822 -1.881 34.232 1.00 60.22 256 SER A O 1
ATOM 1934 N N . PRO A 1 257 ? -14.473 0.343 34.160 1.00 55.03 257 PRO A N 1
ATOM 1935 C CA . PRO A 1 257 ? -13.984 0.430 35.526 1.00 55.03 257 PRO A CA 1
ATOM 1936 C C . PRO A 1 257 ? -15.188 0.357 36.476 1.00 55.03 257 PRO A C 1
ATOM 1938 O O . PRO A 1 257 ? -15.646 1.371 36.987 1.00 55.03 257 PRO A O 1
ATOM 1941 N N . GLU A 1 258 ? -15.749 -0.834 36.674 1.00 51.81 258 GLU A N 1
ATOM 1942 C CA . GLU A 1 258 ? -16.757 -1.087 37.700 1.00 51.81 258 GLU A CA 1
ATOM 1943 C C . GLU A 1 258 ? -16.198 -2.041 38.763 1.00 51.81 258 GLU A C 1
ATOM 1945 O O . GLU A 1 258 ? -15.868 -3.192 38.487 1.00 51.81 258 GLU A O 1
ATOM 1950 N N . LEU A 1 259 ? -16.155 -1.506 39.990 1.00 47.53 259 LEU A N 1
ATOM 1951 C CA . LEU A 1 259 ? -16.222 -2.203 41.278 1.00 47.53 259 LEU A CA 1
ATOM 1952 C C . LEU A 1 259 ? -14.985 -3.003 41.726 1.00 47.53 259 LEU A C 1
ATOM 1954 O O . LEU A 1 259 ? -15.077 -4.178 42.067 1.00 47.53 259 LEU A O 1
ATOM 1958 N N . THR A 1 260 ? -13.851 -2.322 41.901 1.00 41.97 260 THR A N 1
ATOM 1959 C CA . THR A 1 260 ? -13.052 -2.554 43.121 1.00 41.97 260 THR A CA 1
ATOM 1960 C C . THR A 1 260 ? -13.586 -1.618 44.204 1.00 41.97 260 THR A C 1
ATOM 1962 O O . THR A 1 260 ? -13.078 -0.508 44.375 1.00 41.97 260 THR A O 1
ATOM 1965 N N . GLY A 1 261 ? -14.700 -2.024 44.818 1.00 40.91 261 GLY A N 1
ATOM 1966 C CA . GLY A 1 261 ? -15.107 -1.534 46.135 1.00 40.91 261 GLY A CA 1
ATOM 1967 C C . GLY A 1 261 ? -14.303 -2.226 47.224 1.00 40.91 261 GLY A C 1
ATOM 1968 O O . GLY A 1 261 ? -13.880 -3.380 46.979 1.00 40.91 261 GLY A O 1
#

Sequence (261 aa):
MSGGRDVQAYVNAAGVGKAITYTFRNGTDIFRLRLTVRPFRTRDFLLLFVPLLGVGLLMILVSAGIVARRPEA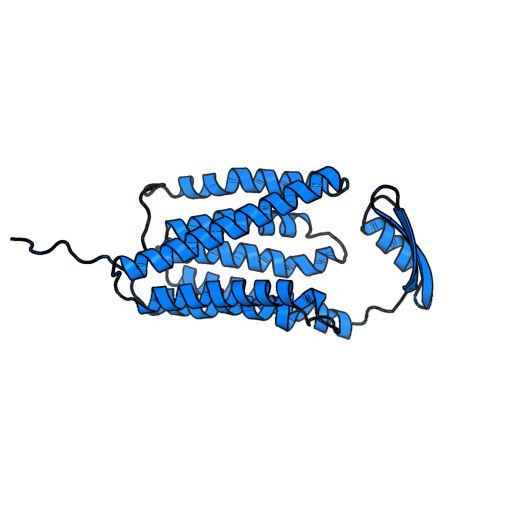PEARAFFAVCLAFGLMLLTGSDAYSPYRFTPVFFLSLCAIPPASLQMALTYPQRRAVLGRRPLAYLALYAPFLGLGAGLLSSMPDPSLFLPLLYTVYLFTANAALLYVGGLVLGLIDGLRPREPIVLSLAAVLGSGGIGLAILVTYPLLQRPISPAVLVGPLLLLPLLEGVAFLRFAPPVGPSPELTG

Radius of gyration: 21.62 Å; chains: 1; bounding box: 55×41×80 Å